Protein AF-A0A7S0A1Q9-F1 (afdb_monomer)

pLDDT: mean 70.27, std 21.11, range [24.44, 97.25]

Mean predicted aligned error: 15.27 Å

Organism: NCBI:txid73915

Solvent-accessible surface area (backbone atoms only — not comparable to full-atom values): 16210 Å² total; per-residue (Å²): 135,89,78,85,80,84,82,85,83,81,85,79,79,72,88,80,81,78,90,76,78,93,70,97,65,82,80,83,65,88,87,66,85,82,73,98,73,86,86,84,92,67,70,71,91,80,51,86,82,77,88,79,93,51,82,64,88,73,81,77,73,64,91,58,93,73,55,93,80,68,55,62,56,39,50,37,19,39,34,36,39,48,22,32,76,40,57,74,80,78,48,76,64,49,66,95,89,42,83,91,66,46,71,78,68,77,70,62,78,58,62,47,79,52,60,96,83,48,94,57,74,43,51,33,38,32,62,59,76,63,86,83,57,83,48,71,67,55,52,48,52,53,51,55,36,44,42,72,62,44,64,41,46,32,38,35,35,16,60,46,88,76,52,70,70,64,48,50,65,49,26,53,62,44,87,94,59,73,73,50,75,47,82,38,74,76,38,69,50,86,56,91,88,70,85,79,79,87,80,78,76,48,92,57,77,53,77,76,43,56,84,50,46,89,79,53,77,45,74,70,49,44,52,53,25,42,55,53,39,51,52,53,50,51,52,58,49,58,77,66,45,48,101,83,47,128

InterPro domains:
  IPR010795 Prenylcysteine lyase [PF07156] (31-235)
  IPR017046 Prenylcysteine oxidase 1 [PTHR15944] (32-239)

Sequence (246 aa):
YDASVCGEAMKGSGPSRPSCKAGGREAEGLLVENFHLVVVAHPLEHSVLRFEGCCGDTRERGQHEDNPHLLPFRQSVAHFVHGTLNLQCFFSDGTEDDPQQAAVPSFVPSRVWTTASAGCPFYAISLQFPVSTRTLEEARRVLASAERGVPQVYKILATRQLTEREIDVWFRRCSGSSVKVVDWYAYPQYSAPQSFQPFVLDKAGVFYVNAIEQVVSSMEMSLIGARNVVNLVTDWVGQRRGPRGF

Foldseek 3Di:
DDDDDDDDDDDDDDDPDDDDDDDDDDPPDPPDPDDPDDDDDDDPVPDPDDDPPFPDPPVPPPDPPPPVQQFQQQKKKKKKAWFAWPLCVPQPQPDPPDNPPRDSDLFDDQKDADDPPDPQQFGMKHFDDPPPPPDPVSVVVSRVCSSVRNTGIMITIGSDDDDPVSVVVTGDGDPPDDIDMDMDSQAGDDDPPHDQDDDDQGLRQDADQQSCSNPDRDPVSSVVSNVVVVVVNVVSLVVPQDPVGD

Structure (mmCIF, N/CA/C/O backbone):
data_AF-A0A7S0A1Q9-F1
#
_entry.id   AF-A0A7S0A1Q9-F1
#
loop_
_atom_site.group_PDB
_atom_site.id
_atom_site.type_symbol
_atom_site.label_atom_id
_atom_site.label_alt_id
_atom_site.label_comp_id
_atom_site.label_asym_id
_atom_site.label_entity_id
_atom_site.label_seq_id
_atom_site.pdbx_PDB_ins_code
_atom_site.Cartn_x
_atom_site.Cartn_y
_atom_site.Cartn_z
_atom_site.occupancy
_atom_site.B_iso_or_equiv
_atom_site.auth_seq_id
_atom_site.auth_comp_id
_atom_site.auth_asym_id
_atom_site.auth_atom_id
_atom_site.pdbx_PDB_model_num
ATOM 1 N N . TYR A 1 1 ? 12.937 20.165 8.897 1.00 28.58 1 TYR A N 1
ATOM 2 C CA . TYR A 1 1 ? 12.788 18.792 8.391 1.00 28.58 1 TYR A CA 1
ATOM 3 C C . TYR A 1 1 ? 11.836 18.841 7.217 1.00 28.58 1 TYR A C 1
ATOM 5 O O . TYR A 1 1 ? 10.638 19.002 7.417 1.00 28.58 1 TYR A O 1
ATOM 13 N N . ASP A 1 2 ? 12.409 18.853 6.015 1.00 24.44 2 ASP A N 1
ATOM 14 C CA . ASP A 1 2 ? 11.683 18.868 4.747 1.00 24.44 2 ASP A CA 1
ATOM 15 C C . ASP A 1 2 ? 10.930 17.550 4.567 1.00 24.44 2 ASP A C 1
ATOM 17 O O . ASP A 1 2 ? 11.532 16.478 4.596 1.00 24.44 2 ASP A O 1
ATOM 21 N N . ALA A 1 3 ? 9.612 17.631 4.401 1.00 26.12 3 ALA A N 1
ATOM 22 C CA . ALA A 1 3 ? 8.762 16.490 4.095 1.00 26.12 3 ALA A CA 1
ATOM 23 C C . ALA A 1 3 ? 8.179 16.689 2.694 1.00 26.12 3 ALA A C 1
ATOM 25 O O . ALA A 1 3 ? 7.150 17.339 2.517 1.00 26.12 3 ALA A O 1
ATOM 26 N N . SER A 1 4 ? 8.869 16.139 1.695 1.00 25.42 4 SER A N 1
ATOM 27 C CA . SER A 1 4 ? 8.306 15.905 0.366 1.00 25.42 4 SER A CA 1
ATOM 28 C C . SER A 1 4 ? 7.281 14.774 0.477 1.00 25.42 4 SER A C 1
ATOM 30 O O . SER A 1 4 ? 7.621 13.662 0.883 1.00 25.42 4 SER A O 1
ATOM 32 N N . VAL A 1 5 ? 6.014 15.064 0.183 1.00 29.36 5 VAL A N 1
ATOM 33 C CA . VAL A 1 5 ? 4.923 14.083 0.214 1.00 29.36 5 VAL A CA 1
ATOM 34 C C . VAL A 1 5 ? 4.677 13.597 -1.211 1.00 29.36 5 VAL A C 1
ATOM 36 O O . VAL A 1 5 ? 4.027 14.275 -2.003 1.00 29.36 5 VAL A O 1
ATOM 39 N N . CYS A 1 6 ? 5.191 12.409 -1.537 1.00 30.83 6 CYS A N 1
ATOM 40 C CA . CYS A 1 6 ? 4.774 11.667 -2.724 1.00 30.83 6 CYS A CA 1
ATOM 41 C C . CYS A 1 6 ? 3.400 11.039 -2.464 1.00 30.83 6 CYS A C 1
ATOM 43 O O . CYS A 1 6 ? 3.254 10.151 -1.624 1.00 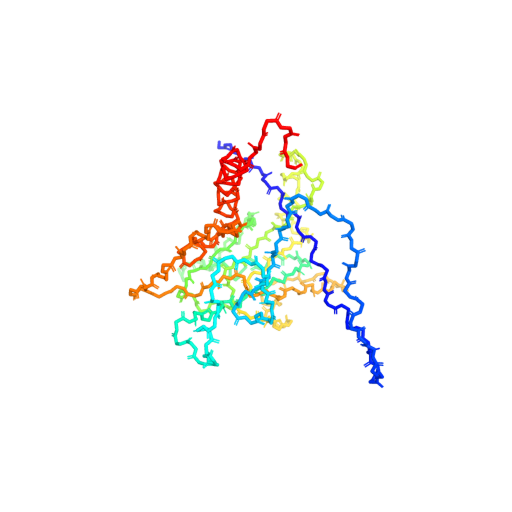30.83 6 CYS A O 1
ATOM 45 N N . GLY A 1 7 ? 2.385 11.511 -3.186 1.00 28.06 7 GLY A N 1
ATOM 46 C CA . GLY A 1 7 ? 1.103 10.828 -3.295 1.00 28.06 7 GLY A CA 1
ATOM 47 C C . GLY A 1 7 ? 1.211 9.692 -4.307 1.00 28.06 7 GLY A C 1
ATOM 48 O O . GLY A 1 7 ? 1.383 9.944 -5.496 1.00 28.06 7 GLY A O 1
ATOM 49 N N . GLU A 1 8 ? 1.080 8.450 -3.853 1.00 33.25 8 GLU A N 1
ATOM 50 C CA . GLU A 1 8 ? 0.883 7.302 -4.735 1.00 33.25 8 GLU A CA 1
ATOM 51 C C . GLU A 1 8 ? -0.600 6.939 -4.780 1.00 33.25 8 GLU A C 1
ATOM 53 O O . GLU A 1 8 ? -1.202 6.527 -3.788 1.00 33.25 8 GLU A O 1
ATOM 58 N N . ALA A 1 9 ? -1.190 7.083 -5.964 1.00 27.09 9 ALA A N 1
ATOM 59 C CA . ALA A 1 9 ? -2.485 6.522 -6.300 1.00 27.09 9 ALA A CA 1
ATOM 60 C C . ALA A 1 9 ? -2.287 5.506 -7.430 1.00 27.09 9 ALA A C 1
ATOM 62 O O . ALA A 1 9 ? -2.104 5.888 -8.582 1.00 27.09 9 ALA A O 1
ATOM 63 N N . MET A 1 10 ? -2.377 4.213 -7.116 1.00 30.50 10 MET A N 1
ATOM 64 C CA . MET A 1 10 ? -2.695 3.191 -8.113 1.00 30.50 10 MET A CA 1
ATOM 65 C C . MET A 1 10 ? -4.109 2.679 -7.862 1.00 30.50 10 MET A C 1
ATOM 67 O O . MET A 1 10 ? -4.441 2.118 -6.817 1.00 30.50 10 MET A O 1
ATOM 71 N N . LYS A 1 11 ? -4.971 2.935 -8.841 1.00 29.78 11 LYS A N 1
ATOM 72 C CA . LYS A 1 11 ? -6.364 2.506 -8.878 1.00 29.78 11 LYS A CA 1
ATOM 73 C C . LYS A 1 11 ? -6.378 1.016 -9.230 1.00 29.78 11 LYS A C 1
ATOM 75 O O . LYS A 1 11 ? -6.294 0.661 -10.397 1.00 29.78 11 LYS A O 1
ATOM 80 N N . GLY A 1 12 ? -6.456 0.148 -8.223 1.00 31.41 12 GLY A N 1
ATOM 81 C CA . GLY A 1 12 ? -6.668 -1.284 -8.432 1.00 31.41 12 GLY A CA 1
ATOM 82 C C . GLY A 1 12 ? -8.088 -1.539 -8.934 1.00 31.41 12 GLY A C 1
ATOM 83 O O . GLY A 1 12 ? -9.050 -1.403 -8.177 1.00 31.41 12 GLY A O 1
ATOM 84 N N . SER A 1 13 ? -8.238 -1.875 -10.211 1.00 33.59 13 SER A N 1
ATOM 85 C CA . SER A 1 13 ? -9.448 -2.506 -10.734 1.00 33.59 13 SER A CA 1
ATOM 86 C C . SER A 1 13 ? -9.485 -3.950 -10.233 1.00 33.59 13 SER A C 1
ATOM 88 O O . SER A 1 13 ? -8.658 -4.764 -10.634 1.00 33.59 13 SER A O 1
ATOM 90 N N . GLY A 1 14 ? -10.414 -4.253 -9.322 1.00 30.19 14 GLY A N 1
ATOM 91 C CA . GLY A 1 14 ? -10.680 -5.627 -8.892 1.00 30.19 14 GLY A CA 1
ATOM 92 C C . GLY A 1 14 ? -11.190 -6.494 -10.054 1.00 30.19 14 GLY A C 1
ATOM 93 O O . GLY A 1 14 ? -11.680 -5.956 -11.051 1.00 30.19 14 GLY A O 1
ATOM 94 N N . PRO A 1 15 ? -11.098 -7.829 -9.950 1.00 35.72 15 PRO A N 1
ATOM 95 C CA . PRO A 1 15 ? -11.497 -8.713 -11.031 1.00 35.72 15 PRO A CA 1
ATOM 96 C C . PRO A 1 15 ? -13.027 -8.774 -11.114 1.00 35.72 15 PRO A C 1
ATOM 98 O O . PRO A 1 15 ? -13.686 -9.459 -10.334 1.00 35.72 15 PRO A O 1
ATOM 101 N N . SER A 1 16 ? -13.618 -8.086 -12.088 1.00 31.83 16 SER A N 1
ATOM 102 C CA . SER A 1 16 ? -14.960 -8.427 -12.559 1.00 31.83 16 SER A CA 1
ATOM 103 C C . SER A 1 16 ? -14.861 -9.737 -13.341 1.00 31.83 16 SER A C 1
ATOM 105 O O . SER A 1 16 ? -14.349 -9.745 -14.458 1.00 31.83 16 SER A O 1
ATOM 107 N N . ARG A 1 17 ? -15.316 -10.849 -12.753 1.00 28.56 17 ARG A N 1
ATOM 108 C CA . ARG A 1 17 ? -15.475 -12.135 -13.453 1.00 28.56 17 ARG A CA 1
ATOM 109 C C . ARG A 1 17 ? -16.489 -11.981 -14.598 1.00 28.56 17 ARG A C 1
ATOM 111 O O . ARG A 1 17 ? -17.662 -11.754 -14.298 1.00 28.56 17 ARG A O 1
ATOM 118 N N . PRO A 1 18 ? -16.119 -12.177 -15.875 1.00 31.50 18 PRO A N 1
ATOM 119 C CA . PRO A 1 18 ? -17.099 -12.426 -16.917 1.00 31.50 18 PRO A CA 1
ATOM 120 C C . PRO A 1 18 ? -17.491 -13.907 -16.861 1.00 31.50 18 PRO A C 1
ATOM 122 O O . PRO A 1 18 ? -16.644 -14.799 -16.879 1.00 31.50 18 PRO A O 1
ATOM 125 N N . SER A 1 19 ? -18.791 -14.180 -16.772 1.00 30.31 19 SER A N 1
ATOM 126 C CA . SER A 1 19 ? -19.335 -15.515 -17.017 1.00 30.31 19 SER A CA 1
ATOM 127 C C . SER A 1 19 ? -19.278 -15.782 -18.522 1.00 30.31 19 SER A C 1
ATOM 129 O O . SER A 1 19 ? -20.074 -15.222 -19.271 1.00 30.31 19 SER A O 1
ATOM 131 N N . CYS A 1 20 ? -18.341 -16.617 -18.974 1.00 29.20 20 CYS A N 1
ATOM 132 C CA . CYS A 1 20 ? -18.323 -17.108 -20.351 1.00 29.20 20 CYS A CA 1
ATOM 133 C C . CYS A 1 20 ? -18.778 -18.567 -20.379 1.00 29.20 20 CYS A C 1
ATOM 135 O O . CYS A 1 20 ? -18.124 -19.460 -19.842 1.00 29.20 20 CYS A O 1
ATOM 137 N N . LYS A 1 21 ? -19.939 -18.789 -21.002 1.00 28.58 21 LYS A N 1
ATOM 138 C CA . LYS A 1 21 ? -20.434 -20.113 -21.377 1.00 28.58 21 LYS A CA 1
ATOM 139 C C . LYS A 1 21 ? -19.504 -20.724 -22.427 1.00 28.58 21 LYS A C 1
ATOM 141 O O . LYS A 1 21 ? -19.051 -20.029 -23.332 1.00 28.58 21 LYS A O 1
ATOM 146 N N . ALA A 1 22 ? -19.265 -22.026 -22.301 1.00 37.03 22 ALA A N 1
ATOM 147 C CA . ALA A 1 22 ? -18.497 -22.818 -23.248 1.00 37.03 22 ALA A CA 1
ATOM 148 C C . ALA A 1 22 ? -19.148 -22.789 -24.642 1.00 37.03 22 ALA A C 1
ATOM 150 O O . ALA A 1 22 ? -20.270 -23.254 -24.829 1.00 37.03 22 ALA A O 1
ATOM 151 N N . GLY A 1 23 ? -18.422 -22.240 -25.609 1.00 28.59 23 GLY A N 1
ATOM 152 C CA . GLY A 1 23 ? -18.728 -22.285 -27.031 1.00 28.59 23 GLY A CA 1
ATOM 153 C C . GLY A 1 23 ? -17.450 -21.939 -27.780 1.00 28.59 23 GLY A C 1
ATOM 154 O O . GLY A 1 23 ? -16.913 -20.852 -27.587 1.00 28.59 23 GLY A O 1
ATOM 155 N N . GLY A 1 24 ? -16.922 -22.891 -28.552 1.00 36.19 24 GLY A N 1
ATOM 156 C CA . GLY A 1 24 ? -15.648 -22.754 -29.252 1.00 36.19 24 GLY A CA 1
ATOM 157 C C . GLY A 1 24 ? -15.627 -21.523 -30.154 1.00 36.19 24 GLY A C 1
ATOM 158 O O . GLY A 1 24 ? -16.360 -21.454 -31.137 1.00 36.19 24 GLY A O 1
ATOM 159 N N . ARG A 1 25 ? -14.777 -20.561 -29.805 1.00 33.56 25 ARG A N 1
ATOM 160 C CA . ARG A 1 25 ? -14.302 -19.483 -30.669 1.00 33.56 25 ARG A CA 1
ATOM 161 C C . ARG A 1 25 ? -12.837 -19.265 -30.329 1.00 33.56 25 ARG A C 1
ATOM 163 O O . ARG A 1 25 ? -12.494 -19.191 -29.149 1.00 33.56 25 ARG A O 1
ATOM 170 N N . GLU A 1 26 ? -12.000 -19.231 -31.362 1.00 39.66 26 GLU A N 1
ATOM 171 C CA . GLU A 1 26 ? -10.627 -18.739 -31.276 1.00 39.66 26 GLU A CA 1
ATOM 172 C C . GLU A 1 26 ? -10.622 -17.451 -30.456 1.00 39.66 26 GLU A C 1
ATOM 174 O O . GLU A 1 26 ? -11.492 -16.594 -30.631 1.00 39.66 26 GLU A O 1
ATOM 179 N N . ALA A 1 27 ? -9.695 -17.359 -29.504 1.00 38.69 27 ALA A N 1
ATOM 180 C CA . ALA A 1 27 ? -9.537 -16.161 -28.707 1.00 38.69 27 ALA A CA 1
ATOM 181 C C . ALA A 1 27 ? -9.255 -15.005 -29.671 1.00 38.69 27 ALA A C 1
ATOM 183 O O . ALA A 1 27 ? -8.181 -14.955 -30.270 1.00 38.69 27 ALA A O 1
ATOM 184 N N . GLU A 1 28 ? -10.223 -14.101 -29.834 1.00 41.47 28 GLU A N 1
ATOM 185 C CA . GLU A 1 28 ? -9.993 -12.794 -30.436 1.00 41.47 28 GLU A CA 1
ATOM 186 C C . GLU A 1 28 ? -8.997 -12.069 -29.531 1.00 41.47 28 GLU A C 1
ATOM 188 O O . GLU A 1 28 ? -9.351 -11.393 -28.563 1.00 41.47 28 GLU A O 1
ATOM 193 N N . GLY A 1 29 ? -7.713 -12.304 -29.799 1.00 46.00 29 GLY A N 1
ATOM 194 C CA . GLY A 1 29 ? -6.635 -11.499 -29.270 1.00 46.00 29 GLY A CA 1
ATOM 195 C C . GLY A 1 29 ? -6.882 -10.048 -29.658 1.00 46.00 29 GLY A C 1
ATOM 196 O O . GLY A 1 29 ? -7.476 -9.757 -30.697 1.00 46.00 29 GLY A O 1
ATOM 197 N N . LEU A 1 30 ? -6.432 -9.132 -28.806 1.00 41.97 30 LEU A N 1
ATOM 198 C CA . LEU A 1 30 ? -6.425 -7.706 -29.099 1.00 41.97 30 LEU A CA 1
ATOM 199 C C . LEU A 1 30 ? -5.620 -7.482 -30.399 1.00 41.97 30 LEU A C 1
ATOM 201 O O . LEU A 1 30 ? -4.393 -7.417 -30.368 1.00 41.97 30 LEU A O 1
ATOM 205 N N . LEU A 1 31 ? -6.293 -7.396 -31.549 1.00 48.97 31 LEU A N 1
ATOM 206 C CA . LEU A 1 31 ? -5.697 -6.921 -32.797 1.00 48.97 31 LEU A CA 1
ATOM 207 C C . LEU A 1 31 ? -5.542 -5.411 -32.661 1.00 48.97 31 LEU A C 1
ATOM 209 O O . LEU A 1 31 ? -6.421 -4.641 -33.039 1.00 48.97 31 LEU A O 1
ATOM 213 N N . VAL A 1 32 ? -4.444 -4.995 -32.037 1.00 56.53 32 VAL A N 1
ATOM 214 C CA . VAL A 1 32 ? -4.070 -3.587 -31.955 1.00 56.53 32 VAL A CA 1
ATOM 215 C C . VAL A 1 32 ? -2.876 -3.357 -32.864 1.00 56.53 32 VAL A C 1
ATOM 217 O O . VAL A 1 32 ? -1.865 -4.054 -32.779 1.00 56.53 32 VAL A O 1
ATOM 220 N N . GLU A 1 33 ? -3.052 -2.405 -33.774 1.00 56.66 33 GLU A N 1
ATOM 221 C CA . GLU A 1 33 ? -2.091 -2.016 -34.797 1.00 56.66 33 GLU A CA 1
ATOM 222 C C . GLU A 1 33 ? -0.739 -1.647 -34.166 1.00 56.66 33 GLU A C 1
ATOM 224 O O . GLU A 1 33 ? -0.659 -0.766 -33.315 1.00 56.66 33 GLU A O 1
ATOM 229 N N . ASN A 1 34 ? 0.302 -2.372 -34.587 1.00 62.09 34 ASN A N 1
ATOM 230 C CA . ASN A 1 34 ? 1.740 -2.119 -34.453 1.00 62.09 34 ASN A CA 1
ATOM 231 C C . ASN A 1 34 ? 2.198 -1.199 -33.302 1.00 62.09 34 ASN A C 1
ATOM 233 O O . ASN A 1 34 ? 2.147 0.028 -33.390 1.00 62.09 34 ASN A O 1
ATOM 237 N N . PHE A 1 35 ? 2.809 -1.793 -32.275 1.00 66.75 35 PHE A N 1
ATOM 238 C CA . PHE A 1 35 ? 3.528 -1.058 -31.233 1.00 66.75 35 PHE A CA 1
ATOM 239 C C . PHE A 1 35 ? 5.039 -1.056 -31.482 1.00 66.75 35 PHE A C 1
ATOM 241 O O . PHE A 1 35 ? 5.621 -2.078 -31.833 1.00 66.75 35 PHE A O 1
ATOM 248 N N . HIS A 1 36 ? 5.693 0.074 -31.203 1.00 68.31 36 HIS A N 1
ATOM 249 C CA . HIS A 1 36 ? 7.160 0.162 -31.169 1.00 68.31 36 HIS A CA 1
ATOM 250 C C . HIS A 1 36 ? 7.760 -0.455 -29.891 1.00 68.31 36 HIS A C 1
ATOM 252 O O . HIS A 1 36 ? 8.919 -0.860 -29.886 1.00 68.31 36 HIS A O 1
ATOM 258 N N . LEU A 1 37 ? 6.983 -0.497 -28.802 1.00 71.94 37 LEU A N 1
ATOM 259 C CA . LEU A 1 37 ? 7.360 -1.073 -27.511 1.00 71.94 37 LEU A CA 1
ATOM 260 C C . LEU A 1 37 ? 6.108 -1.622 -26.820 1.00 71.94 37 LEU A C 1
ATOM 262 O O . LEU A 1 37 ? 5.098 -0.925 -26.733 1.00 71.94 37 LEU A O 1
ATOM 266 N N . VAL A 1 38 ? 6.198 -2.839 -26.284 1.00 74.69 38 VAL A N 1
ATOM 267 C CA . VAL A 1 38 ? 5.156 -3.451 -25.450 1.00 74.69 38 VAL A CA 1
ATOM 268 C C . VAL A 1 38 ? 5.730 -3.679 -24.056 1.00 74.69 38 VAL A C 1
ATOM 270 O O . VAL A 1 38 ? 6.775 -4.307 -23.909 1.00 74.69 38 VAL A O 1
ATOM 273 N N . VAL A 1 39 ? 5.047 -3.169 -23.030 1.00 75.62 39 VAL A N 1
ATOM 274 C CA . VAL A 1 39 ? 5.405 -3.403 -21.625 1.00 75.62 39 VAL A CA 1
ATOM 275 C C . VAL A 1 39 ? 4.401 -4.378 -21.031 1.00 75.62 39 VAL A C 1
ATOM 277 O O . VAL A 1 39 ? 3.203 -4.104 -21.007 1.00 75.62 39 VAL A O 1
ATOM 280 N N . VAL A 1 40 ? 4.894 -5.513 -20.541 1.00 73.00 40 VAL A N 1
ATOM 281 C CA . VAL A 1 40 ? 4.071 -6.553 -19.919 1.00 73.00 40 VAL A CA 1
ATOM 282 C C . VAL A 1 40 ? 4.343 -6.566 -18.420 1.00 73.00 40 VAL A C 1
ATOM 284 O O . VAL A 1 40 ? 5.448 -6.883 -17.990 1.00 73.00 40 VAL A O 1
ATOM 287 N N . ALA A 1 41 ? 3.325 -6.240 -17.625 1.00 71.25 41 ALA A N 1
ATOM 288 C CA . ALA A 1 41 ? 3.348 -6.387 -16.173 1.00 71.25 41 ALA A CA 1
ATOM 289 C C . ALA A 1 41 ? 2.485 -7.596 -15.792 1.00 71.25 41 ALA A C 1
ATOM 291 O O . ALA A 1 41 ? 1.265 -7.490 -15.680 1.00 71.25 41 ALA A O 1
ATOM 292 N N . HIS A 1 42 ? 3.116 -8.761 -15.652 1.00 63.47 42 HIS A N 1
ATOM 293 C CA . HIS A 1 42 ? 2.436 -10.002 -15.288 1.00 63.47 42 HIS A CA 1
ATOM 294 C C . HIS A 1 42 ? 3.300 -10.791 -14.300 1.00 63.47 42 HIS A C 1
ATOM 296 O O . HIS A 1 42 ? 4.506 -10.894 -14.530 1.00 63.47 42 HIS A O 1
ATOM 302 N N . PRO A 1 43 ? 2.725 -11.392 -13.242 1.00 55.69 43 PRO A N 1
ATOM 303 C CA . PRO A 1 43 ? 3.464 -12.311 -12.381 1.00 55.69 43 PRO A CA 1
ATOM 304 C C . PRO A 1 43 ? 3.953 -13.497 -13.221 1.00 55.69 43 PRO A C 1
ATOM 306 O O . PRO A 1 43 ? 3.156 -14.330 -13.653 1.00 55.69 43 PRO A O 1
ATOM 309 N N . LEU A 1 44 ? 5.252 -13.540 -13.526 1.00 56.09 44 LEU A N 1
ATOM 310 C CA . LEU A 1 44 ? 5.837 -14.535 -14.436 1.00 56.09 44 LEU A CA 1
ATOM 311 C C . LEU A 1 44 ? 5.812 -15.954 -13.853 1.00 56.09 44 LEU A C 1
ATOM 313 O O . LEU A 1 44 ? 5.856 -16.926 -14.602 1.00 56.09 44 LEU A O 1
ATOM 317 N N . GLU A 1 45 ? 5.708 -16.068 -12.532 1.00 52.25 45 GLU A N 1
ATOM 318 C CA . GLU A 1 45 ? 5.751 -17.329 -11.785 1.00 52.25 45 GLU A CA 1
ATOM 319 C C . GLU A 1 45 ? 4.502 -18.200 -11.986 1.00 52.25 45 GLU A C 1
ATOM 321 O O . GLU A 1 45 ? 4.582 -19.421 -11.904 1.00 52.25 45 GLU A O 1
ATOM 326 N N . HIS A 1 46 ? 3.369 -17.586 -12.339 1.00 51.25 46 HIS A N 1
ATOM 327 C CA . HIS A 1 46 ? 2.105 -18.274 -12.640 1.00 51.25 46 HIS A CA 1
ATOM 328 C C . HIS A 1 46 ? 1.572 -17.915 -14.033 1.00 51.25 46 HIS A C 1
ATOM 330 O O . HIS A 1 46 ? 0.373 -17.990 -14.303 1.00 51.25 46 HIS A O 1
ATOM 336 N N . SER A 1 47 ? 2.459 -17.455 -14.914 1.00 56.38 47 SER A N 1
ATOM 337 C CA . SER A 1 47 ? 2.080 -16.963 -16.231 1.00 56.38 47 SER A CA 1
ATOM 338 C C . SER A 1 47 ? 2.016 -18.078 -17.265 1.00 56.38 47 SER A C 1
ATOM 340 O O . SER A 1 47 ? 2.945 -18.870 -17.401 1.00 56.38 47 SER A O 1
ATOM 342 N N . VAL A 1 48 ? 0.950 -18.071 -18.063 1.00 59.28 48 VAL A N 1
ATOM 343 C CA . VAL A 1 48 ? 0.852 -18.845 -19.312 1.00 59.28 48 VAL A CA 1
ATOM 344 C C . VAL A 1 48 ? 1.336 -18.047 -20.530 1.00 59.28 48 VAL A C 1
ATOM 346 O O . VAL A 1 48 ? 1.189 -18.506 -21.662 1.00 59.28 48 VAL A O 1
ATOM 349 N N . LEU A 1 49 ? 1.897 -16.847 -20.326 1.00 64.38 49 LEU A N 1
ATOM 350 C CA . LEU A 1 49 ? 2.407 -16.016 -21.415 1.00 64.38 49 LEU A CA 1
ATOM 351 C C . LEU A 1 49 ? 3.616 -16.683 -22.076 1.00 64.38 49 LEU A C 1
ATOM 353 O O . LEU A 1 49 ? 4.597 -17.029 -21.416 1.00 64.38 49 LEU A O 1
ATOM 357 N N . ARG A 1 50 ? 3.550 -16.818 -23.401 1.00 62.19 50 ARG A N 1
ATOM 358 C CA . ARG A 1 50 ? 4.653 -17.270 -24.250 1.00 62.19 50 ARG A CA 1
ATOM 359 C C . ARG A 1 50 ? 5.020 -16.153 -25.216 1.00 62.19 50 ARG A C 1
ATOM 361 O O . ARG A 1 50 ? 4.137 -15.538 -25.807 1.00 62.19 50 ARG A O 1
ATOM 368 N N . PHE A 1 51 ? 6.317 -15.905 -25.359 1.00 66.81 51 PHE A N 1
ATOM 369 C CA . PHE A 1 51 ? 6.859 -14.999 -26.366 1.00 66.81 51 PHE A CA 1
ATOM 370 C C . PHE A 1 51 ? 7.381 -15.851 -27.525 1.00 66.81 51 PHE A C 1
ATOM 372 O O . PHE A 1 51 ? 8.270 -16.679 -27.329 1.00 66.81 51 PHE A O 1
ATOM 379 N N . GLU A 1 52 ? 6.803 -15.683 -28.711 1.00 63.44 52 GLU A N 1
ATOM 380 C CA . GLU A 1 52 ? 7.223 -16.364 -29.940 1.00 63.44 52 GLU A CA 1
ATOM 381 C C . GLU A 1 52 ? 7.971 -15.381 -30.853 1.00 63.44 52 GLU A C 1
ATOM 383 O O . GLU A 1 52 ? 7.737 -14.175 -30.802 1.00 63.44 52 GLU A O 1
ATOM 388 N N . GLY A 1 53 ? 8.892 -15.882 -31.683 1.00 58.47 53 GLY A N 1
ATOM 389 C CA . GLY A 1 53 ? 9.639 -15.051 -32.640 1.00 58.47 53 GLY A CA 1
ATOM 390 C C . GLY A 1 53 ? 10.860 -14.309 -32.076 1.00 58.47 53 GLY A C 1
ATOM 391 O O . GLY A 1 53 ? 11.539 -13.610 -32.825 1.00 58.47 53 GLY A O 1
ATOM 392 N N . CYS A 1 54 ? 11.191 -14.482 -30.794 1.00 56.34 54 CYS A N 1
ATOM 393 C CA . CYS A 1 54 ? 12.467 -14.041 -30.224 1.00 56.34 54 CYS A CA 1
ATOM 394 C C . CYS A 1 54 ? 13.574 -15.069 -30.540 1.00 56.34 54 CYS A C 1
ATOM 396 O O . CYS A 1 54 ? 13.341 -16.276 -30.472 1.00 56.34 54 CYS A O 1
ATOM 398 N N . CYS A 1 55 ? 14.784 -14.615 -30.890 1.00 44.75 55 CYS A N 1
ATOM 399 C CA . CYS A 1 55 ? 15.924 -15.496 -31.171 1.00 44.75 55 CYS A CA 1
ATOM 400 C C . CYS A 1 55 ? 16.423 -16.191 -29.895 1.00 44.75 55 CYS A C 1
ATOM 402 O O . CYS A 1 55 ? 17.311 -15.693 -29.208 1.00 44.75 55 CYS A O 1
ATOM 404 N N . GLY A 1 56 ? 15.880 -17.371 -29.622 1.00 47.62 56 GLY A N 1
ATOM 405 C CA . GLY A 1 56 ? 16.345 -18.298 -28.601 1.00 47.62 56 GLY A CA 1
ATOM 406 C C . GLY A 1 56 ? 15.341 -19.432 -28.476 1.00 47.62 56 GLY A C 1
ATOM 407 O O . GLY A 1 56 ? 14.162 -19.182 -28.245 1.00 47.62 56 GLY A O 1
ATOM 408 N N . ASP A 1 57 ? 15.792 -20.669 -28.667 1.00 39.47 57 ASP A N 1
ATOM 409 C CA . ASP A 1 57 ? 14.972 -21.861 -28.465 1.00 39.47 57 ASP A CA 1
ATOM 410 C C . ASP A 1 57 ? 14.549 -21.893 -26.983 1.00 39.47 57 ASP A C 1
ATOM 412 O O . ASP A 1 57 ? 15.299 -22.311 -26.106 1.00 39.47 57 ASP A O 1
ATOM 416 N N . THR A 1 58 ? 13.348 -21.410 -26.658 1.00 45.59 58 THR A N 1
ATOM 417 C CA . THR A 1 58 ? 12.772 -21.456 -25.298 1.00 45.59 58 THR A CA 1
ATOM 418 C C . THR A 1 58 ? 12.270 -22.859 -24.932 1.00 45.59 58 THR A C 1
ATOM 420 O O . THR A 1 58 ? 11.498 -23.037 -23.988 1.00 45.59 58 THR A O 1
ATOM 423 N N . ARG A 1 59 ? 12.724 -23.884 -25.665 1.00 38.41 59 ARG A N 1
ATOM 424 C CA . ARG A 1 59 ? 12.273 -25.275 -25.564 1.00 38.41 59 ARG A CA 1
ATOM 425 C C . ARG A 1 59 ? 12.698 -26.018 -24.299 1.00 38.41 59 ARG A C 1
ATOM 427 O O . ARG A 1 59 ? 12.242 -27.137 -24.105 1.00 38.41 59 ARG A O 1
ATOM 434 N N . GLU A 1 60 ? 13.457 -25.403 -23.397 1.00 41.75 60 GLU A N 1
ATOM 435 C CA . GLU A 1 60 ? 13.855 -26.043 -22.134 1.00 41.75 60 GLU A CA 1
ATOM 436 C C . GLU A 1 60 ? 13.180 -25.476 -20.877 1.00 41.75 60 GLU A C 1
ATOM 438 O O . GLU A 1 60 ? 13.662 -25.692 -19.769 1.00 41.75 60 GLU A O 1
ATOM 443 N N . ARG A 1 61 ? 12.012 -24.825 -20.979 1.00 44.81 61 ARG A N 1
ATOM 444 C CA . ARG A 1 61 ? 11.139 -24.683 -19.796 1.00 44.81 61 ARG A CA 1
ATOM 445 C C . ARG A 1 61 ? 10.216 -25.891 -19.682 1.00 44.81 61 ARG A C 1
ATOM 447 O O . ARG A 1 61 ? 9.002 -25.807 -19.852 1.00 44.81 61 ARG A O 1
ATOM 454 N N . GLY A 1 62 ? 10.848 -27.039 -19.441 1.00 37.28 62 GLY A N 1
ATOM 455 C CA . GLY A 1 62 ? 10.169 -28.225 -18.953 1.00 37.28 62 GLY A CA 1
ATOM 456 C C . GLY A 1 62 ? 9.376 -27.886 -17.693 1.00 37.28 62 GLY A C 1
ATOM 457 O O . GLY A 1 62 ? 9.776 -27.040 -16.894 1.00 37.28 62 GLY A O 1
ATOM 458 N N . GLN A 1 63 ? 8.223 -28.531 -17.587 1.00 37.50 63 GLN A N 1
ATOM 459 C CA . GLN A 1 63 ? 7.331 -28.605 -16.437 1.00 37.50 63 GLN A CA 1
ATOM 460 C C . GLN A 1 63 ? 8.105 -28.592 -15.105 1.00 37.50 63 GLN A C 1
ATOM 462 O O . GLN A 1 63 ? 8.548 -29.627 -14.623 1.00 37.50 63 GLN A O 1
ATOM 467 N N . HIS A 1 64 ? 8.262 -27.418 -14.503 1.00 40.69 64 HIS A N 1
ATOM 468 C CA . HIS A 1 64 ? 8.613 -27.281 -13.095 1.00 40.69 64 HIS A CA 1
ATOM 469 C C . HIS A 1 64 ? 7.361 -26.741 -12.408 1.00 40.69 64 HIS A C 1
ATOM 471 O O . HIS A 1 64 ? 7.253 -25.550 -12.130 1.00 40.69 64 HIS A O 1
ATOM 477 N N . GLU A 1 65 ? 6.376 -27.623 -12.207 1.00 43.00 65 GLU A N 1
ATOM 478 C CA . GLU A 1 65 ? 5.256 -27.340 -11.297 1.00 43.00 65 GLU A CA 1
ATOM 479 C C . GLU A 1 65 ? 5.743 -27.195 -9.843 1.00 43.00 65 GLU A C 1
ATOM 481 O O . GLU A 1 65 ? 5.084 -26.538 -9.050 1.00 43.00 65 GLU A O 1
ATOM 486 N N . ASP A 1 66 ? 6.961 -27.654 -9.541 1.00 44.47 66 ASP A N 1
ATOM 487 C CA . ASP A 1 66 ? 7.655 -27.427 -8.277 1.00 44.47 66 ASP A CA 1
ATOM 488 C C . ASP A 1 66 ? 9.029 -26.804 -8.547 1.00 44.47 66 ASP A C 1
ATOM 490 O O . ASP A 1 66 ? 10.030 -27.509 -8.688 1.00 44.47 66 ASP A O 1
ATOM 494 N N . ASN A 1 67 ? 9.116 -25.479 -8.682 1.00 45.97 67 ASN A N 1
ATOM 495 C CA . ASN A 1 67 ? 10.408 -24.796 -8.614 1.00 45.97 67 ASN A CA 1
ATOM 496 C C . ASN A 1 67 ? 10.676 -24.409 -7.144 1.00 45.97 67 ASN A C 1
ATOM 498 O O . ASN A 1 67 ? 10.105 -23.424 -6.673 1.00 45.97 67 ASN A O 1
ATOM 502 N N . PRO A 1 68 ? 11.536 -25.142 -6.405 1.00 47.41 68 PRO A N 1
ATOM 503 C CA . PRO A 1 68 ? 11.779 -24.933 -4.970 1.00 47.41 68 PRO A CA 1
ATOM 504 C C . PRO A 1 68 ? 12.443 -23.583 -4.639 1.00 47.41 68 PRO A C 1
ATOM 506 O O . PRO A 1 68 ? 12.686 -23.281 -3.473 1.00 47.41 68 PRO A O 1
ATOM 509 N N . HIS A 1 69 ? 12.752 -22.774 -5.656 1.00 48.84 69 HIS A N 1
ATOM 510 C CA . HIS A 1 69 ? 13.350 -21.448 -5.527 1.00 48.84 69 HIS A CA 1
ATOM 511 C C . HIS A 1 69 ? 12.346 -20.290 -5.628 1.00 48.84 69 HIS A C 1
ATOM 513 O O . HIS A 1 69 ? 12.759 -19.137 -5.500 1.00 48.84 69 HIS A O 1
ATOM 519 N N . LEU A 1 70 ? 11.055 -20.559 -5.861 1.00 54.06 70 LEU A N 1
ATOM 520 C CA . LEU A 1 70 ? 10.028 -19.517 -5.825 1.00 54.06 70 LEU A CA 1
ATOM 521 C C . LEU A 1 70 ? 9.697 -19.203 -4.369 1.00 54.06 70 LEU A C 1
ATOM 523 O O . LEU A 1 70 ? 9.135 -20.023 -3.640 1.00 54.06 70 LEU A O 1
ATOM 527 N N . LEU A 1 71 ? 10.115 -18.022 -3.923 1.00 54.84 71 LEU A N 1
ATOM 528 C CA . LEU A 1 71 ? 9.842 -17.577 -2.566 1.00 54.84 71 LEU A CA 1
ATOM 529 C C . LEU A 1 71 ? 8.346 -17.285 -2.444 1.00 54.84 71 LEU A C 1
ATOM 531 O O . LEU A 1 71 ? 7.802 -16.579 -3.294 1.00 54.84 71 LEU A O 1
ATOM 535 N N . PRO A 1 72 ? 7.669 -17.772 -1.390 1.00 65.50 72 PRO A N 1
ATOM 536 C CA . PRO A 1 72 ? 6.275 -17.428 -1.182 1.00 65.50 72 PRO A CA 1
ATOM 537 C C . PRO A 1 72 ? 6.147 -15.905 -1.096 1.00 65.50 72 PRO A C 1
ATOM 539 O O . PRO A 1 72 ? 6.891 -15.234 -0.373 1.00 65.50 72 PRO A O 1
ATOM 542 N N . PHE A 1 73 ? 5.207 -15.340 -1.850 1.00 68.94 73 PHE A N 1
ATOM 543 C CA . PHE A 1 73 ? 4.870 -13.936 -1.681 1.00 68.94 73 PHE A CA 1
ATOM 544 C C . PHE A 1 73 ? 4.237 -13.750 -0.309 1.00 68.94 73 PHE A C 1
ATOM 546 O O . PHE A 1 73 ? 3.294 -14.442 0.080 1.00 68.94 73 PHE A O 1
ATOM 553 N N . ARG A 1 74 ? 4.741 -12.767 0.426 1.00 72.88 74 ARG A N 1
ATOM 554 C CA . ARG A 1 74 ? 4.139 -12.305 1.662 1.00 72.88 74 ARG A CA 1
ATOM 555 C C . ARG A 1 74 ? 2.796 -11.660 1.333 1.00 72.88 74 ARG A C 1
ATOM 557 O O . ARG A 1 74 ? 2.736 -10.617 0.674 1.00 72.88 74 ARG A O 1
ATOM 564 N N . GLN A 1 75 ? 1.730 -12.271 1.843 1.00 76.94 75 GLN A N 1
ATOM 565 C CA . GLN A 1 75 ? 0.406 -11.665 1.843 1.00 76.94 75 GLN A CA 1
ATOM 566 C C . GLN A 1 75 ? 0.437 -10.369 2.660 1.00 76.94 75 GLN A C 1
ATOM 568 O O . GLN A 1 75 ? 1.023 -10.296 3.743 1.00 76.94 75 GLN A O 1
ATOM 573 N N . SER A 1 76 ? -0.174 -9.326 2.112 1.00 85.06 76 SER A N 1
ATOM 574 C CA . SER A 1 76 ? -0.239 -8.006 2.719 1.00 85.06 76 SER A CA 1
ATOM 575 C C . SER A 1 76 ? -1.627 -7.424 2.496 1.00 85.06 76 SER A C 1
ATOM 577 O O . SER A 1 76 ? -1.998 -7.062 1.379 1.00 85.06 76 SER A O 1
ATOM 579 N N . VAL A 1 77 ? -2.418 -7.348 3.566 1.00 91.81 77 VAL A N 1
ATOM 580 C CA . VAL A 1 77 ? -3.838 -6.981 3.473 1.00 91.81 77 VAL A CA 1
ATOM 581 C C . VAL A 1 77 ? -4.060 -5.571 4.000 1.00 91.81 77 VAL A C 1
ATOM 583 O O . VAL A 1 77 ? -3.994 -5.312 5.200 1.00 91.81 77 VAL A O 1
ATOM 586 N N . ALA A 1 78 ? -4.352 -4.631 3.110 1.00 95.12 78 ALA A N 1
ATOM 587 C CA . ALA A 1 78 ? -4.654 -3.258 3.483 1.00 95.12 78 ALA A CA 1
ATOM 588 C C . ALA A 1 78 ? -6.120 -3.124 3.920 1.00 95.12 78 ALA A C 1
ATOM 590 O O . ALA A 1 78 ? -7.029 -3.373 3.131 1.00 95.12 78 ALA A O 1
ATOM 591 N N . HIS A 1 79 ? -6.353 -2.666 5.148 1.00 96.75 79 HIS A N 1
ATOM 592 C CA . HIS A 1 79 ? -7.682 -2.328 5.658 1.00 96.75 79 HIS A CA 1
ATOM 593 C C . HIS A 1 79 ? -7.784 -0.818 5.817 1.00 96.75 79 HIS A C 1
ATOM 595 O O . HIS A 1 79 ? -6.951 -0.219 6.493 1.00 96.75 79 HIS A O 1
ATOM 601 N N . PHE A 1 80 ? -8.799 -0.202 5.224 1.00 97.19 80 PHE A N 1
ATOM 602 C CA . PHE A 1 80 ? -9.099 1.214 5.387 1.00 97.19 80 PHE A CA 1
ATOM 603 C C . PHE A 1 80 ? -10.281 1.362 6.334 1.00 97.19 80 PHE A C 1
ATOM 605 O O . PHE A 1 80 ? -11.391 0.915 6.035 1.00 97.19 80 PHE A O 1
ATOM 612 N N . VAL A 1 81 ? -10.019 1.979 7.480 1.00 97.25 81 VAL A N 1
ATOM 613 C CA . VAL A 1 81 ? -10.954 2.116 8.594 1.00 97.25 81 VAL A CA 1
ATOM 614 C C . VAL A 1 81 ? -11.245 3.593 8.803 1.00 97.25 81 VAL A C 1
ATOM 616 O O . VAL A 1 81 ? -10.317 4.391 8.900 1.00 97.25 81 VAL A O 1
ATOM 619 N N . HIS A 1 82 ? -12.524 3.956 8.884 1.00 96.81 82 HIS A N 1
ATOM 620 C CA . HIS A 1 82 ? -12.948 5.295 9.280 1.00 96.81 82 HIS A CA 1
ATOM 621 C C . HIS A 1 82 ? -13.323 5.288 10.767 1.00 96.81 82 HIS A C 1
ATOM 623 O O . HIS A 1 82 ? -14.280 4.626 11.174 1.00 96.81 82 HIS A O 1
ATOM 629 N N . GLY A 1 83 ? -12.543 5.979 11.595 1.00 95.88 83 GLY A N 1
ATOM 630 C CA . GLY A 1 83 ? -12.717 5.932 13.043 1.00 95.88 83 GLY A CA 1
ATOM 631 C C . GLY A 1 83 ? -11.662 6.713 13.813 1.00 95.88 83 GLY A C 1
ATOM 632 O O . GLY A 1 83 ? -10.890 7.484 13.245 1.00 95.88 83 GLY A O 1
ATOM 633 N N . THR A 1 84 ? -11.636 6.501 15.126 1.00 94.62 84 THR A N 1
ATOM 634 C CA . THR A 1 84 ? -10.606 7.040 16.026 1.00 94.62 84 THR A CA 1
ATOM 635 C C . THR A 1 84 ? -9.722 5.910 16.532 1.00 94.62 84 THR A C 1
ATOM 637 O O . THR A 1 84 ? -10.223 4.831 16.853 1.00 94.62 84 THR A O 1
ATOM 640 N N . LEU A 1 85 ? -8.410 6.146 16.579 1.00 93.06 85 LEU A N 1
ATOM 641 C CA . LEU A 1 85 ? -7.446 5.173 17.086 1.00 93.06 85 LEU A CA 1
ATOM 642 C C . LEU A 1 85 ? -7.636 4.991 18.599 1.00 93.06 85 LEU A C 1
ATOM 644 O O . LEU A 1 85 ? -7.764 5.968 19.339 1.00 93.06 85 LEU A O 1
ATOM 648 N N . ASN A 1 86 ? -7.643 3.746 19.062 1.00 91.19 86 ASN A N 1
ATOM 649 C CA . ASN A 1 86 ? -7.657 3.423 20.479 1.00 91.19 86 ASN A CA 1
ATOM 650 C C . ASN A 1 86 ? -6.241 3.566 21.055 1.00 91.19 86 ASN A C 1
ATOM 652 O O . ASN A 1 86 ? -5.433 2.642 20.991 1.00 91.19 86 ASN A O 1
ATOM 656 N N . LEU A 1 87 ? -5.926 4.748 21.590 1.00 87.56 87 LEU A N 1
ATOM 657 C CA . LEU A 1 87 ? -4.586 5.063 22.100 1.00 87.56 87 LEU A CA 1
ATOM 658 C C . LEU A 1 87 ? -4.179 4.208 23.309 1.00 87.56 87 LEU A C 1
ATOM 660 O O . LEU A 1 87 ? -2.990 3.959 23.487 1.00 87.56 87 LEU A O 1
ATOM 664 N N . GLN A 1 88 ? -5.138 3.689 24.080 1.00 84.75 88 GLN A N 1
ATOM 665 C CA . GLN A 1 88 ? -4.860 2.805 25.222 1.00 84.75 88 GLN A CA 1
ATOM 666 C C . GLN A 1 88 ? -4.150 1.509 24.805 1.00 84.75 88 GLN A C 1
ATOM 668 O O . GLN A 1 88 ? -3.456 0.894 25.602 1.00 84.75 88 GLN A O 1
ATOM 673 N N . CYS A 1 89 ? -4.277 1.093 23.541 1.00 83.56 89 CYS A N 1
ATOM 674 C CA . CYS A 1 89 ? -3.569 -0.077 23.025 1.00 83.56 89 CYS A CA 1
ATOM 675 C C . CYS A 1 89 ? -2.079 0.173 22.744 1.00 83.56 89 CYS A C 1
ATOM 677 O O . CYS A 1 89 ? -1.349 -0.783 22.489 1.00 83.56 89 CYS A O 1
ATOM 679 N N . PHE A 1 90 ? -1.638 1.433 22.717 1.00 79.75 90 PHE A N 1
ATOM 680 C CA . PHE A 1 90 ? -0.279 1.820 22.315 1.00 79.75 90 PHE A CA 1
ATOM 681 C C . PHE A 1 90 ? 0.516 2.477 23.437 1.00 79.75 90 PHE A C 1
ATOM 683 O O . PHE A 1 90 ? 1.744 2.468 23.400 1.00 79.75 90 PHE A O 1
ATOM 690 N N . PHE A 1 91 ? -0.177 3.047 24.416 1.00 77.06 91 PHE A N 1
ATOM 691 C CA . PHE A 1 91 ? 0.424 3.677 25.575 1.00 77.06 91 PHE A CA 1
ATOM 692 C C . PHE A 1 91 ? -0.025 2.895 26.798 1.00 77.06 91 PHE A C 1
ATOM 694 O O . PHE A 1 91 ? -1.205 2.907 27.139 1.00 77.06 91 PHE A O 1
ATOM 701 N N . SER A 1 92 ? 0.913 2.174 27.408 1.00 62.31 92 SER A N 1
ATOM 702 C CA . SER A 1 92 ? 0.698 1.575 28.718 1.00 62.31 92 SER A CA 1
ATOM 703 C C . SER A 1 92 ? 0.500 2.691 29.732 1.00 62.31 92 SER A C 1
ATOM 705 O O . SER A 1 92 ? 1.209 3.703 29.681 1.00 62.31 92 SER A O 1
ATOM 707 N N . ASP A 1 93 ? -0.4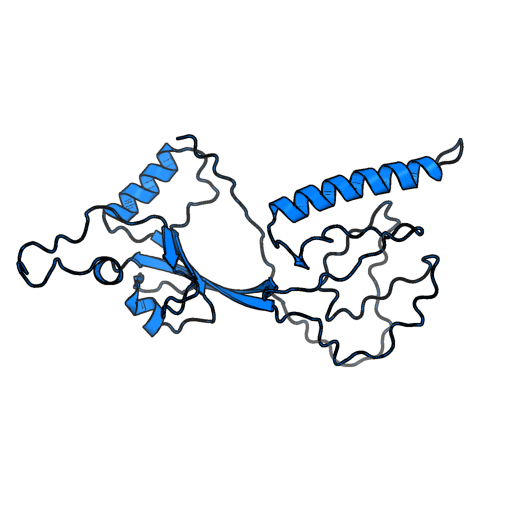15 2.476 30.671 1.00 52.44 93 ASP A N 1
ATOM 708 C CA . ASP A 1 93 ? -0.437 3.246 31.904 1.00 52.44 93 ASP A CA 1
ATOM 709 C C . ASP A 1 93 ? 0.968 3.205 32.521 1.00 52.44 93 ASP A C 1
ATOM 711 O O . ASP A 1 93 ? 1.690 2.209 32.378 1.00 52.44 93 ASP A O 1
ATOM 715 N N . GLY A 1 94 ? 1.393 4.323 33.113 1.00 48.81 94 GLY A N 1
ATOM 716 C CA . GLY A 1 94 ? 2.695 4.432 33.761 1.00 48.81 94 GLY A CA 1
ATOM 717 C C . GLY A 1 94 ? 2.969 3.226 34.660 1.00 48.81 94 GLY A C 1
ATOM 718 O O . GLY A 1 94 ? 2.045 2.565 35.129 1.00 48.81 94 GLY A O 1
ATOM 719 N N . THR A 1 95 ? 4.253 2.933 34.859 1.00 45.69 95 THR A N 1
ATOM 720 C CA . THR A 1 95 ? 4.763 1.998 35.876 1.00 45.69 95 THR A CA 1
ATOM 721 C C . THR A 1 95 ? 3.821 1.885 37.076 1.00 45.69 95 THR A C 1
ATOM 723 O O . THR A 1 95 ? 3.351 2.921 37.545 1.00 45.69 95 THR A O 1
ATOM 726 N N . GLU A 1 96 ? 3.589 0.660 37.570 1.00 51.12 96 GLU A N 1
ATOM 727 C CA . GLU A 1 96 ? 2.639 0.290 38.647 1.00 51.12 96 GLU A CA 1
ATOM 728 C C . GLU A 1 96 ? 2.646 1.195 39.904 1.00 51.12 96 GLU A C 1
ATOM 730 O O . GLU A 1 96 ? 1.739 1.114 40.729 1.00 51.12 96 GLU A O 1
ATOM 735 N N . ASP A 1 97 ? 3.635 2.077 40.033 1.00 50.00 97 ASP A N 1
ATOM 736 C CA . ASP A 1 97 ? 3.855 3.021 41.120 1.00 50.00 97 ASP A CA 1
ATOM 737 C C . ASP A 1 97 ? 2.958 4.283 41.114 1.00 50.00 97 ASP A C 1
ATOM 739 O O . ASP A 1 97 ? 2.870 4.930 42.157 1.00 50.00 97 ASP A O 1
ATOM 743 N N . ASP A 1 98 ? 2.268 4.656 40.020 1.00 46.53 98 ASP A N 1
ATOM 744 C CA . ASP A 1 98 ? 1.288 5.772 40.059 1.00 46.53 98 ASP A CA 1
ATOM 745 C C . ASP A 1 98 ? 0.127 5.650 39.035 1.00 46.53 98 ASP A C 1
ATOM 747 O O . ASP A 1 98 ? 0.159 6.236 37.945 1.00 46.53 98 ASP A O 1
ATOM 751 N N . PRO A 1 99 ? -0.959 4.934 39.390 1.00 49.50 99 PRO A N 1
ATOM 752 C CA . PRO A 1 99 ? -2.148 4.760 38.548 1.00 49.50 99 PRO A CA 1
ATOM 753 C C . PRO A 1 99 ? -2.926 6.055 38.257 1.00 49.50 99 PRO A C 1
ATOM 755 O O . PRO A 1 99 ? -3.807 6.055 37.399 1.00 49.50 99 PRO A O 1
ATOM 758 N N . GLN A 1 100 ? -2.655 7.159 38.967 1.00 49.59 100 GLN A N 1
ATOM 759 C CA . GLN A 1 100 ? -3.349 8.437 38.759 1.00 49.59 100 GLN A CA 1
ATOM 760 C C . GLN A 1 100 ? -2.657 9.346 37.735 1.00 49.59 100 GLN A C 1
ATOM 762 O O . GLN A 1 100 ? -3.191 10.408 37.409 1.00 49.59 100 GLN A O 1
ATOM 767 N N . GLN A 1 101 ? -1.514 8.926 37.182 1.00 48.03 101 GLN A N 1
ATOM 768 C CA . GLN A 1 101 ? -0.703 9.734 36.265 1.00 48.03 101 GLN A CA 1
ATOM 769 C C . GLN A 1 101 ? -0.481 9.103 34.885 1.00 48.03 101 GLN A C 1
ATOM 771 O O . GLN A 1 101 ? 0.333 9.586 34.097 1.00 48.03 101 GLN A O 1
ATOM 776 N N . ALA A 1 102 ? -1.249 8.067 34.549 1.00 51.28 102 ALA A N 1
ATOM 777 C CA . ALA A 1 102 ? -1.291 7.497 33.212 1.00 51.28 102 ALA A CA 1
ATOM 778 C C . ALA A 1 102 ? -2.023 8.426 32.226 1.00 51.28 102 ALA A C 1
ATOM 780 O O . ALA A 1 102 ? -3.188 8.244 31.869 1.00 51.28 102 ALA A O 1
ATOM 781 N N . ALA A 1 103 ? -1.343 9.491 31.809 1.00 58.28 103 ALA A N 1
ATOM 782 C CA . ALA A 1 103 ? -1.869 10.419 30.826 1.00 58.28 103 ALA A CA 1
ATOM 783 C C . ALA A 1 103 ? -1.819 9.773 29.435 1.00 58.28 103 ALA A C 1
ATOM 785 O O . ALA A 1 103 ? -0.752 9.667 28.828 1.00 58.28 103 ALA A O 1
ATOM 786 N N . VAL A 1 104 ? -2.982 9.385 28.897 1.00 63.19 104 VAL A N 1
ATOM 787 C CA . VAL A 1 104 ? -3.123 9.156 27.452 1.00 63.19 104 VAL A CA 1
ATOM 788 C C . VAL A 1 104 ? -2.601 10.416 26.749 1.00 63.19 104 VAL A C 1
ATOM 790 O O . VAL A 1 104 ? -3.075 11.515 27.059 1.00 63.19 104 VAL A O 1
ATOM 793 N N . PRO A 1 105 ? -1.616 10.303 25.844 1.00 68.75 105 PRO A N 1
ATOM 794 C CA . PRO A 1 105 ? -1.016 11.474 25.231 1.00 68.75 105 PRO A CA 1
ATOM 795 C C . PRO A 1 105 ? -2.059 12.278 24.455 1.00 68.75 105 PRO A C 1
ATOM 797 O O . PRO A 1 105 ? -2.954 11.728 23.816 1.00 68.75 105 PRO A O 1
ATOM 800 N N . SER A 1 106 ? -1.905 13.603 24.471 1.00 69.62 106 SER A N 1
ATOM 801 C CA . SER A 1 106 ? -2.730 14.516 23.673 1.00 69.62 106 SER A CA 1
ATOM 802 C C . SER A 1 106 ? -2.432 14.442 22.172 1.00 69.62 106 SER A C 1
ATOM 804 O O . SER A 1 106 ? -3.186 14.995 21.373 1.00 69.62 106 SER A O 1
ATOM 806 N N . PHE A 1 107 ? -1.344 13.768 21.780 1.00 81.12 107 PHE A N 1
ATOM 807 C CA . PHE A 1 107 ? -0.975 13.566 20.384 1.00 81.12 107 PHE A CA 1
ATOM 808 C C . PHE A 1 107 ? -1.437 12.192 19.888 1.00 81.12 107 PHE A C 1
ATOM 810 O O . PHE A 1 107 ? -1.357 11.187 20.595 1.00 81.12 107 PHE A O 1
ATOM 817 N N . VAL A 1 108 ? -1.868 12.137 18.629 1.00 85.31 108 VAL A N 1
ATOM 818 C CA . VAL A 1 108 ? -2.206 10.886 17.943 1.00 85.31 108 VAL A CA 1
ATOM 819 C C . VAL A 1 108 ? -1.062 10.535 16.994 1.00 85.31 108 VAL A C 1
ATOM 821 O O . VAL A 1 108 ? -0.728 11.349 16.128 1.00 85.31 108 VAL A O 1
ATOM 824 N N . PRO A 1 109 ? -0.449 9.341 17.099 1.00 87.19 109 PRO A N 1
ATOM 825 C CA . PRO A 1 109 ? 0.595 8.947 16.168 1.00 87.19 109 PRO A CA 1
ATOM 826 C C . PRO A 1 109 ? 0.023 8.870 14.749 1.00 87.19 109 PRO A C 1
ATOM 828 O O . PRO A 1 109 ? -0.957 8.173 14.481 1.00 87.19 109 PRO A O 1
ATOM 831 N N . SER A 1 110 ? 0.661 9.571 13.812 1.00 88.50 110 SER A N 1
ATOM 832 C CA . SER A 1 110 ? 0.296 9.497 12.393 1.00 88.50 110 SER A CA 1
ATOM 833 C C . SER A 1 110 ? 0.626 8.130 11.796 1.00 88.50 110 SER A C 1
ATOM 835 O O . SER A 1 110 ? -0.009 7.703 10.830 1.00 88.50 110 SER A O 1
ATOM 837 N N . ARG A 1 111 ? 1.613 7.431 12.370 1.00 92.06 111 ARG A N 1
ATOM 838 C CA . ARG A 1 111 ? 2.020 6.079 11.995 1.00 92.06 111 ARG A CA 1
ATOM 839 C C . ARG A 1 111 ? 2.416 5.282 13.230 1.00 92.06 111 ARG A C 1
ATOM 841 O O . ARG A 1 111 ? 3.125 5.787 14.093 1.00 92.06 111 ARG A O 1
ATOM 848 N N . VAL A 1 112 ? 1.999 4.026 13.259 1.00 91.38 112 VAL A N 1
ATOM 849 C CA . VAL A 1 112 ? 2.455 3.012 14.207 1.00 91.38 112 VAL A CA 1
ATOM 850 C C . VAL A 1 112 ? 3.077 1.889 13.396 1.00 91.38 112 VAL A C 1
ATOM 852 O O . VAL A 1 112 ? 2.479 1.434 12.420 1.00 91.38 112 VAL A O 1
ATOM 855 N N . TRP A 1 113 ? 4.266 1.449 13.788 1.00 90.94 113 TRP A N 1
ATOM 856 C CA . TRP A 1 113 ? 4.972 0.342 13.153 1.00 90.94 113 TRP A CA 1
ATOM 857 C C . TRP A 1 113 ? 5.229 -0.764 14.159 1.00 90.94 113 TRP A C 1
ATOM 859 O O . TRP A 1 113 ? 5.468 -0.498 15.335 1.00 90.94 113 TRP A O 1
ATOM 869 N N . THR A 1 114 ? 5.205 -1.998 13.677 1.00 87.81 114 THR A N 1
ATOM 870 C CA . THR A 1 114 ? 5.556 -3.174 14.464 1.00 87.81 114 THR A CA 1
ATOM 871 C C . THR A 1 114 ? 6.842 -3.787 13.925 1.00 87.81 114 THR A C 1
ATOM 873 O O . THR A 1 114 ? 7.215 -3.611 12.762 1.00 87.81 114 THR A O 1
ATOM 876 N N . THR A 1 115 ? 7.564 -4.485 14.794 1.00 80.81 115 THR A N 1
ATOM 877 C CA . THR A 1 115 ? 8.724 -5.274 14.384 1.00 80.81 115 THR A CA 1
ATOM 878 C C . THR A 1 115 ? 8.265 -6.617 13.824 1.00 80.81 115 THR A C 1
ATOM 880 O O . THR A 1 115 ? 7.160 -7.081 14.097 1.00 80.81 115 THR A O 1
ATOM 883 N N . ALA A 1 116 ? 9.134 -7.292 13.069 1.00 68.94 116 ALA A N 1
ATOM 884 C CA . ALA A 1 116 ? 8.831 -8.619 12.529 1.00 68.94 116 ALA A CA 1
ATOM 885 C C . ALA A 1 116 ? 8.554 -9.681 13.614 1.00 68.94 116 ALA A C 1
ATOM 887 O O . ALA A 1 116 ? 7.913 -10.686 13.324 1.00 68.94 116 ALA A O 1
ATOM 888 N N . SER A 1 117 ? 9.034 -9.463 14.843 1.00 72.12 117 SER A N 1
ATOM 889 C CA . SER A 1 117 ? 8.824 -10.334 16.004 1.00 72.12 117 SER A CA 1
ATOM 890 C C . SER A 1 117 ? 7.635 -9.927 16.879 1.00 72.12 117 SER A C 1
ATOM 892 O O . SER A 1 117 ? 7.362 -10.592 17.877 1.00 72.12 117 SER A O 1
ATOM 894 N N . ALA A 1 118 ? 6.933 -8.839 16.551 1.00 78.06 118 ALA A N 1
ATOM 895 C CA . ALA A 1 118 ? 5.779 -8.411 17.324 1.00 78.06 118 ALA A CA 1
ATOM 896 C C . ALA A 1 118 ? 4.634 -9.425 17.177 1.00 78.06 118 ALA A C 1
ATOM 898 O O . ALA A 1 118 ? 4.279 -9.811 16.067 1.00 78.06 118 ALA A O 1
ATOM 899 N N . GLY A 1 119 ? 3.982 -9.788 18.285 1.00 82.38 119 GLY A N 1
ATOM 900 C CA . GLY A 1 119 ? 2.775 -10.632 18.277 1.00 82.38 119 GLY A CA 1
ATOM 901 C C . GLY A 1 119 ? 1.521 -9.942 17.713 1.00 82.38 119 GLY A C 1
ATOM 902 O O . GLY A 1 119 ? 0.415 -10.453 17.863 1.00 82.38 119 GLY A O 1
ATOM 903 N N . CYS A 1 120 ? 1.672 -8.763 17.105 1.00 87.00 120 CYS A N 1
ATOM 904 C CA . CYS A 1 120 ? 0.576 -7.994 16.529 1.00 87.00 120 CYS A CA 1
ATOM 905 C C . CYS A 1 120 ? 0.187 -8.559 15.154 1.00 87.00 120 CYS A C 1
ATOM 907 O O . CYS A 1 120 ? 1.064 -8.897 14.359 1.00 87.00 120 CYS A O 1
ATOM 909 N N . PRO A 1 121 ? -1.108 -8.586 14.797 1.00 90.25 121 PRO A N 1
ATOM 910 C CA . PRO A 1 121 ? -1.555 -9.132 13.517 1.00 90.25 121 PRO A CA 1
ATOM 911 C C . PRO A 1 121 ? -1.349 -8.161 12.334 1.00 90.25 121 PRO A C 1
ATOM 913 O O . PRO A 1 121 ? -1.869 -8.402 11.247 1.00 90.25 121 PRO A O 1
ATOM 916 N N . PHE A 1 122 ? -0.621 -7.056 12.529 1.00 91.50 122 PHE A N 1
ATOM 917 C CA . PHE A 1 122 ? -0.364 -6.019 11.530 1.00 91.50 122 PHE A CA 1
ATOM 918 C C . PHE A 1 122 ? 1.090 -5.542 11.559 1.00 91.50 122 PHE A C 1
ATOM 920 O O . PHE A 1 122 ? 1.734 -5.550 12.606 1.00 91.50 122 PHE A O 1
ATOM 927 N N . TYR A 1 123 ? 1.577 -5.078 10.407 1.00 88.94 123 TYR A N 1
ATOM 928 C CA . TYR A 1 123 ? 2.890 -4.451 10.218 1.00 88.94 123 TYR A CA 1
ATOM 929 C C . TY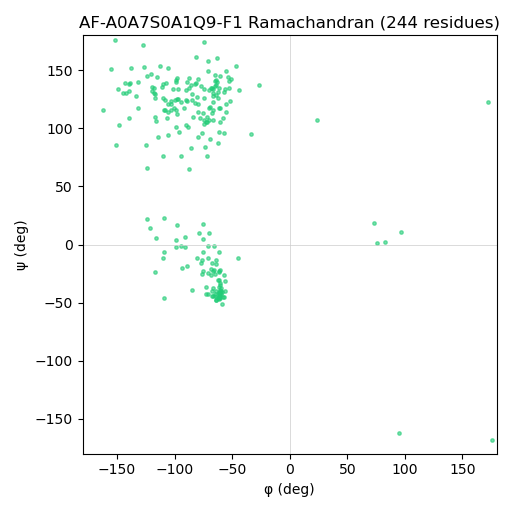R A 1 123 ? 2.881 -2.958 10.543 1.00 88.94 123 TYR A C 1
ATOM 931 O O . TYR A 1 123 ? 3.849 -2.403 11.064 1.00 88.94 123 TYR A O 1
ATOM 939 N N . ALA A 1 124 ? 1.798 -2.276 10.166 1.00 93.00 124 ALA A N 1
ATOM 940 C CA . ALA A 1 124 ? 1.693 -0.838 10.335 1.00 93.00 124 ALA A CA 1
ATOM 941 C C . ALA A 1 124 ? 0.244 -0.364 10.417 1.00 93.00 124 ALA A C 1
ATOM 943 O O . ALA A 1 124 ? -0.641 -0.922 9.770 1.00 93.00 124 ALA A O 1
ATOM 944 N N . ILE A 1 125 ? 0.038 0.734 11.132 1.00 95.38 125 ILE A N 1
ATOM 945 C CA . ILE A 1 125 ? -1.166 1.561 11.079 1.00 95.38 125 ILE A CA 1
ATOM 946 C C . ILE A 1 125 ? -0.730 2.952 10.630 1.00 95.38 125 ILE A C 1
ATOM 948 O O . ILE A 1 125 ? 0.286 3.463 11.093 1.00 95.38 125 ILE A O 1
ATOM 952 N N . SER A 1 126 ? -1.458 3.573 9.708 1.00 95.44 126 SER A N 1
ATOM 953 C CA . SER A 1 126 ? -1.106 4.902 9.198 1.00 95.44 126 SER A CA 1
ATOM 954 C C . SER A 1 126 ? -2.332 5.749 8.894 1.00 95.44 126 SER A C 1
ATOM 956 O O . SER A 1 126 ? -3.236 5.307 8.185 1.00 95.44 126 SER A O 1
ATOM 958 N N . LEU A 1 127 ? -2.335 6.979 9.398 1.00 95.00 127 LEU A N 1
ATOM 959 C CA . LEU A 1 127 ? -3.305 8.007 9.047 1.00 95.00 127 LEU A CA 1
ATOM 960 C C . LEU A 1 127 ? -3.183 8.340 7.554 1.00 95.00 127 LEU A C 1
ATOM 962 O O . LEU A 1 127 ? -2.079 8.547 7.048 1.00 95.00 127 LEU A O 1
ATOM 966 N N . GLN A 1 128 ? -4.310 8.362 6.847 1.00 94.12 128 GLN A N 1
ATOM 967 C CA . GLN A 1 128 ? -4.361 8.667 5.421 1.00 94.12 128 GLN A CA 1
ATOM 968 C C . GLN A 1 128 ? -4.713 10.133 5.194 1.00 94.12 128 GLN A C 1
ATOM 970 O O . GLN A 1 128 ? -5.662 10.658 5.776 1.00 94.12 128 GLN A O 1
ATOM 975 N N . PHE A 1 129 ? -3.968 10.771 4.297 1.00 90.44 129 PHE A N 1
ATOM 976 C CA . PHE A 1 129 ? -4.245 12.127 3.842 1.00 90.44 129 PHE A CA 1
ATOM 977 C C . PHE A 1 129 ? -4.991 12.074 2.505 1.00 90.44 129 PHE A C 1
ATOM 979 O O . PHE A 1 129 ? -4.654 11.242 1.656 1.00 90.44 129 PHE A O 1
ATOM 986 N N . PRO A 1 130 ? -5.999 12.934 2.288 1.00 87.00 130 PRO A N 1
ATOM 987 C CA . PRO A 1 130 ? -6.624 13.075 0.981 1.00 87.00 130 PRO A CA 1
ATOM 988 C C . PRO A 1 130 ? -5.585 13.349 -0.111 1.00 87.00 130 PRO A C 1
ATOM 990 O O . PRO A 1 130 ? -4.672 14.145 0.073 1.00 87.00 130 PRO A O 1
ATOM 993 N N . VAL A 1 131 ? -5.760 12.758 -1.295 1.00 83.31 131 VAL A N 1
ATOM 994 C CA . VAL A 1 131 ? -4.876 13.021 -2.453 1.00 83.31 131 VAL A CA 1
ATOM 995 C C . VAL A 1 131 ? -4.926 14.497 -2.879 1.00 83.31 131 VAL A C 1
ATOM 997 O O . VAL A 1 131 ? -3.994 15.019 -3.481 1.00 83.31 131 VAL A O 1
ATOM 1000 N N . SER A 1 132 ? -6.018 15.193 -2.551 1.00 80.75 132 SER A N 1
ATOM 1001 C CA . SER A 1 132 ? -6.164 16.632 -2.765 1.00 80.75 132 SER A CA 1
ATOM 1002 C C . SER A 1 132 ? -5.382 17.489 -1.768 1.00 80.75 132 SER A C 1
ATOM 1004 O O . SER A 1 132 ? -5.362 18.701 -1.944 1.00 80.75 132 SER A O 1
ATOM 1006 N N . THR A 1 133 ? -4.763 16.905 -0.739 1.00 83.81 133 THR A N 1
ATOM 1007 C CA . THR A 1 133 ? -3.870 17.621 0.174 1.00 83.81 133 THR A CA 1
ATOM 1008 C C . THR A 1 133 ? -2.630 18.046 -0.599 1.00 83.81 133 THR A C 1
ATOM 1010 O O . THR A 1 133 ? -1.792 17.224 -0.960 1.00 83.81 133 THR A O 1
ATOM 1013 N N . ARG A 1 134 ? -2.530 19.345 -0.880 1.00 82.69 134 ARG A N 1
ATOM 1014 C CA . ARG A 1 134 ? -1.437 19.942 -1.659 1.00 82.69 134 ARG A CA 1
ATOM 1015 C C . ARG A 1 134 ? -0.522 20.802 -0.805 1.00 82.69 134 ARG A C 1
ATOM 1017 O O . ARG A 1 134 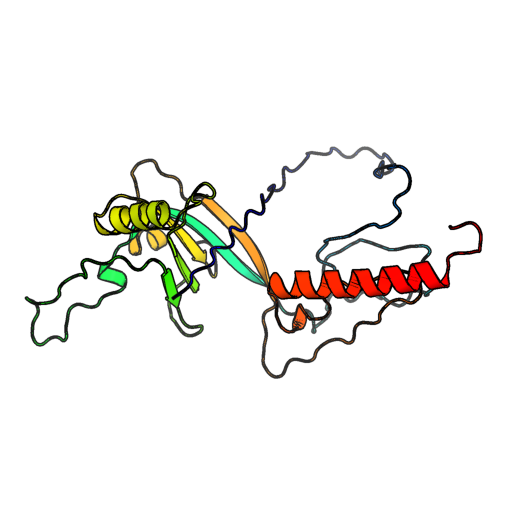? 0.545 21.195 -1.264 1.00 82.69 134 ARG A O 1
ATOM 1024 N N . THR A 1 135 ? -0.932 21.104 0.425 1.00 89.25 135 THR A N 1
ATOM 1025 C CA . THR A 1 135 ? -0.195 21.990 1.325 1.00 89.25 135 THR A CA 1
ATOM 1026 C C . THR A 1 135 ? 0.066 21.345 2.682 1.00 89.25 135 THR A C 1
ATOM 1028 O O . THR A 1 135 ? -0.701 20.518 3.181 1.00 89.25 135 THR A O 1
ATOM 1031 N N . LEU A 1 136 ? 1.150 21.781 3.326 1.00 87.25 136 LEU A N 1
ATOM 1032 C CA . LEU A 1 136 ? 1.478 21.384 4.695 1.00 87.25 136 LEU A CA 1
ATOM 1033 C C . LEU A 1 136 ? 0.410 21.842 5.702 1.00 87.25 136 LEU A C 1
ATOM 1035 O O . LEU A 1 136 ? 0.193 21.186 6.718 1.00 87.25 136 LEU A O 1
ATOM 1039 N N . GLU A 1 137 ? -0.266 22.960 5.431 1.00 89.25 137 GLU A N 1
ATOM 1040 C CA . GLU A 1 137 ? -1.338 23.461 6.288 1.00 89.25 137 GLU A CA 1
ATOM 1041 C C . GLU A 1 137 ? -2.551 22.522 6.283 1.00 89.25 137 GLU A C 1
ATOM 1043 O O . GLU A 1 137 ? -3.067 22.177 7.344 1.00 89.25 137 GLU A O 1
ATOM 1048 N N . GLU A 1 138 ? -2.962 22.028 5.114 1.00 88.44 138 GLU A N 1
ATOM 1049 C CA . GLU A 1 138 ? -4.031 21.029 4.999 1.00 88.44 138 GLU A CA 1
ATOM 1050 C C . GLU A 1 138 ? -3.672 19.725 5.720 1.00 88.44 138 GLU A C 1
ATOM 1052 O O . GLU A 1 138 ? -4.498 19.185 6.457 1.00 88.44 138 GLU A O 1
ATOM 1057 N N . ALA A 1 139 ? -2.430 19.248 5.583 1.00 88.38 139 ALA A N 1
ATOM 1058 C CA . ALA A 1 139 ? -1.961 18.070 6.312 1.00 88.38 139 ALA A CA 1
ATOM 1059 C C . ALA A 1 139 ? -2.017 18.284 7.837 1.00 88.38 139 ALA A C 1
ATOM 1061 O O . ALA A 1 139 ? -2.519 17.435 8.577 1.00 88.38 139 ALA A O 1
ATOM 1062 N N . ARG A 1 140 ? -1.584 19.456 8.321 1.00 89.62 140 ARG A N 1
ATOM 1063 C CA . ARG A 1 140 ? -1.689 19.827 9.743 1.00 89.62 140 ARG A CA 1
ATOM 1064 C C . ARG A 1 140 ? -3.134 19.874 10.226 1.00 89.62 140 ARG A C 1
ATOM 1066 O O . ARG A 1 140 ? -3.396 19.464 11.351 1.00 89.62 140 ARG A O 1
ATOM 1073 N N . ARG A 1 141 ? -4.083 20.322 9.397 1.00 90.00 141 ARG A N 1
ATOM 1074 C CA . ARG A 1 141 ? -5.514 20.328 9.752 1.00 90.00 141 ARG A CA 1
ATOM 1075 C C . ARG A 1 141 ? -6.059 18.915 9.956 1.00 90.00 141 ARG A C 1
ATOM 1077 O O . ARG A 1 141 ? -6.827 18.709 10.896 1.00 90.00 141 ARG A O 1
ATOM 1084 N N . VAL A 1 142 ? -5.659 17.952 9.124 1.00 90.44 142 VAL A N 1
ATOM 1085 C CA . VAL A 1 142 ? -6.047 16.537 9.281 1.00 90.44 142 VAL A CA 1
ATOM 1086 C C . VAL A 1 142 ? -5.475 15.965 10.580 1.00 90.44 142 VAL A C 1
ATOM 1088 O O . VAL A 1 142 ? -6.224 15.403 11.376 1.00 90.44 142 VAL A O 1
ATOM 1091 N N . LEU A 1 143 ? -4.183 16.186 10.842 1.00 90.81 143 LEU A N 1
ATOM 1092 C CA . LEU A 1 143 ? -3.525 15.753 12.082 1.00 90.81 143 LEU A CA 1
ATOM 1093 C C . LEU A 1 143 ? -4.187 16.355 13.324 1.00 90.81 143 LEU A C 1
ATOM 1095 O O . LEU A 1 143 ? -4.625 15.619 14.201 1.00 90.81 143 LEU A O 1
ATOM 1099 N N . ALA A 1 144 ? -4.368 17.675 13.349 1.00 91.38 144 ALA A N 1
ATOM 1100 C CA . ALA A 1 144 ? -5.013 18.358 14.465 1.00 91.38 144 ALA A CA 1
ATOM 1101 C C . ALA A 1 144 ? -6.464 17.886 14.671 1.00 91.38 144 ALA A C 1
ATOM 1103 O O . ALA A 1 144 ? -6.980 17.906 15.785 1.00 91.38 144 ALA A O 1
ATOM 1104 N N . SER A 1 145 ? -7.155 17.472 13.603 1.00 92.38 145 SER A N 1
ATOM 1105 C CA . SER A 1 145 ? -8.500 16.893 1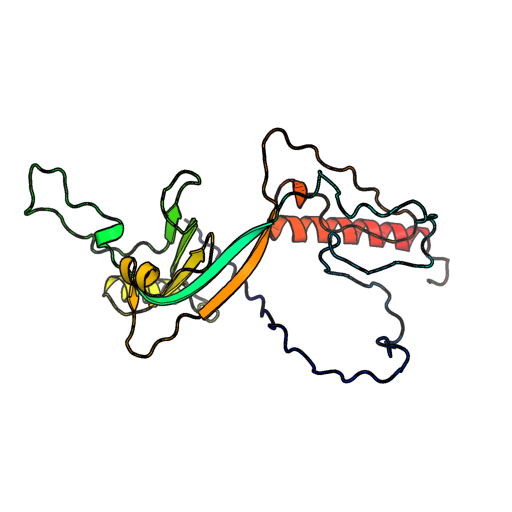3.713 1.00 92.38 145 SER A CA 1
ATOM 1106 C C . SER A 1 145 ? -8.465 15.497 14.335 1.00 92.38 145 SER A C 1
ATOM 1108 O O . SER A 1 145 ? -9.272 15.234 15.225 1.00 92.38 145 SER A O 1
ATOM 1110 N N . ALA A 1 146 ? -7.511 14.644 13.944 1.00 92.06 146 ALA A N 1
ATOM 1111 C CA . ALA A 1 146 ? -7.279 13.358 14.605 1.00 92.06 146 ALA A CA 1
ATOM 1112 C C . ALA A 1 146 ? -6.974 13.530 16.102 1.00 92.06 146 ALA A C 1
ATOM 1114 O O . ALA A 1 146 ? -7.571 12.837 16.920 1.00 92.06 146 ALA A O 1
ATOM 1115 N N . GLU A 1 147 ? -6.111 14.483 16.467 1.00 90.50 147 GLU A N 1
ATOM 1116 C CA . GLU A 1 147 ? -5.754 14.793 17.864 1.00 90.50 147 GLU A CA 1
ATOM 1117 C C . GLU A 1 147 ? -6.960 15.240 18.699 1.00 90.50 147 GLU A C 1
ATOM 1119 O O . GLU A 1 147 ? -7.090 14.870 19.862 1.00 90.50 147 GLU A O 1
ATOM 1124 N N . ARG A 1 148 ? -7.911 15.961 18.092 1.00 90.75 148 ARG A N 1
ATOM 1125 C CA . ARG A 1 148 ? -9.191 16.318 18.731 1.00 90.75 148 ARG A CA 1
ATOM 1126 C C . ARG A 1 148 ? -10.190 15.155 18.813 1.00 90.75 148 ARG A C 1
ATOM 1128 O O . ARG A 1 148 ? -11.335 15.369 19.201 1.00 90.75 148 ARG A O 1
ATOM 1135 N N . GLY A 1 149 ? -9.800 13.946 18.414 1.00 89.56 149 GLY A N 1
ATOM 1136 C CA . GLY A 1 149 ? -10.675 12.775 18.398 1.00 89.56 149 GLY A CA 1
ATOM 1137 C C . GLY A 1 149 ? -11.725 12.806 17.287 1.00 89.56 149 GLY A C 1
ATOM 1138 O O . GLY A 1 149 ? -12.715 12.080 17.366 1.00 89.56 149 GLY A O 1
ATOM 1139 N N . VAL A 1 150 ? -11.540 13.628 16.248 1.00 93.56 150 VAL A N 1
ATOM 1140 C CA . VAL A 1 150 ? -12.408 13.589 15.066 1.00 93.56 150 VAL A CA 1
ATOM 1141 C C . VAL A 1 150 ? -12.039 12.352 14.247 1.00 93.56 150 VAL A C 1
ATOM 1143 O O . VAL A 1 150 ? -10.866 12.216 13.886 1.00 93.56 150 VAL A O 1
ATOM 1146 N N . PRO A 1 151 ? -12.999 11.473 13.905 1.00 95.12 151 PRO A N 1
ATOM 1147 C CA . PRO A 1 151 ? -12.722 10.291 13.103 1.00 95.12 151 PRO A CA 1
ATOM 1148 C C . PRO A 1 151 ? -11.995 10.612 11.796 1.00 95.12 151 PRO A C 1
ATOM 1150 O O . PRO A 1 151 ? -12.368 11.542 11.083 1.00 95.12 151 PRO A O 1
ATOM 1153 N N . GLN A 1 152 ? -10.959 9.834 11.492 1.00 95.56 152 GLN A N 1
ATOM 1154 C CA . GLN A 1 152 ? -10.182 9.933 10.258 1.00 95.56 152 GLN A CA 1
ATOM 1155 C C . GLN A 1 152 ? -10.088 8.570 9.574 1.00 95.56 152 GLN A C 1
ATOM 1157 O O . GLN A 1 152 ? -10.493 7.544 10.126 1.00 95.56 152 GLN A O 1
ATOM 1162 N N . VAL A 1 153 ? -9.549 8.554 8.354 1.00 95.62 153 VAL A N 1
ATOM 1163 C CA . VAL A 1 153 ? -9.274 7.313 7.628 1.00 95.62 153 VAL A CA 1
ATOM 1164 C C . VAL A 1 153 ? -7.871 6.821 7.966 1.00 95.62 153 VAL A C 1
ATOM 1166 O O . VAL A 1 153 ? -6.884 7.520 7.743 1.00 95.62 153 VAL A O 1
ATOM 1169 N N . TYR A 1 154 ? -7.779 5.589 8.451 1.00 96.69 154 TYR A N 1
ATOM 1170 C CA . TYR A 1 154 ? -6.524 4.900 8.728 1.00 96.69 154 TYR A CA 1
ATOM 1171 C C . TYR A 1 154 ? -6.374 3.690 7.816 1.00 96.69 154 TYR A C 1
ATOM 1173 O O . TYR A 1 154 ? -7.346 3.000 7.522 1.00 96.69 154 TYR A O 1
ATOM 1181 N N . LYS A 1 155 ? -5.140 3.412 7.398 1.00 96.75 155 LYS A N 1
ATOM 1182 C CA . LYS A 1 155 ? -4.747 2.181 6.715 1.00 96.75 155 LYS A CA 1
ATOM 1183 C C . LYS A 1 155 ? -4.019 1.273 7.699 1.00 96.75 155 LYS A C 1
ATOM 1185 O O . LYS A 1 155 ? -2.966 1.660 8.209 1.00 96.75 155 LYS A O 1
ATOM 1190 N N . ILE A 1 156 ? -4.542 0.069 7.902 1.00 95.94 156 ILE A N 1
ATOM 1191 C CA . ILE A 1 156 ? -3.878 -1.032 8.606 1.00 95.94 156 ILE A CA 1
ATOM 1192 C C . ILE A 1 156 ? -3.255 -1.951 7.558 1.00 95.94 156 ILE A C 1
ATOM 1194 O O . ILE A 1 156 ? -3.953 -2.413 6.656 1.00 95.94 156 ILE A O 1
ATOM 1198 N N . LEU A 1 157 ? -1.956 -2.218 7.666 1.00 93.50 157 LEU A N 1
ATOM 1199 C CA . LEU A 1 157 ? -1.253 -3.178 6.822 1.00 93.50 157 LEU A CA 1
ATOM 1200 C C . LEU A 1 157 ? -1.158 -4.532 7.539 1.00 93.50 157 LEU A C 1
ATOM 1202 O O . LEU A 1 157 ? -0.306 -4.732 8.400 1.00 93.50 157 LEU A O 1
ATOM 1206 N N . ALA A 1 158 ? -2.097 -5.402 7.182 1.00 91.75 158 ALA A N 1
ATOM 1207 C CA . ALA A 1 158 ? -2.351 -6.783 7.587 1.00 91.75 158 ALA A CA 1
ATOM 1208 C C . ALA A 1 158 ? -1.257 -7.802 7.233 1.00 91.75 158 ALA A C 1
ATOM 1210 O O . ALA A 1 158 ? -0.834 -7.782 6.081 1.00 91.75 158 ALA A O 1
ATOM 1211 N N . THR A 1 159 ? -0.916 -8.773 8.090 1.00 86.81 159 THR A N 1
ATOM 1212 C CA . THR A 1 159 ? -0.329 -10.052 7.606 1.00 86.81 159 THR A CA 1
ATOM 1213 C C . THR A 1 159 ? -1.389 -10.959 6.967 1.00 86.81 159 THR A C 1
ATOM 1215 O O . THR A 1 159 ? -1.076 -11.833 6.167 1.00 86.81 159 THR A O 1
ATOM 1218 N N . ARG A 1 160 ? -2.657 -10.736 7.330 1.00 90.38 160 ARG A N 1
ATOM 1219 C CA . ARG A 1 160 ? -3.857 -11.418 6.843 1.00 90.38 160 ARG A CA 1
ATOM 1220 C C . ARG A 1 160 ? -5.056 -10.479 6.925 1.00 90.38 160 ARG A C 1
ATOM 1222 O O . ARG A 1 160 ? -4.954 -9.377 7.472 1.00 90.38 160 ARG A O 1
ATOM 1229 N N . GLN A 1 161 ? -6.209 -10.932 6.446 1.00 93.94 161 GLN A N 1
ATOM 1230 C CA . GLN A 1 161 ? -7.463 -10.235 6.700 1.00 93.94 161 GLN A CA 1
ATOM 1231 C C . GLN A 1 161 ? -7.785 -10.255 8.204 1.00 93.94 161 GLN A C 1
ATOM 1233 O O . GLN A 1 161 ? -7.739 -11.303 8.858 1.00 93.94 161 GLN A O 1
ATOM 1238 N N . LEU A 1 162 ? -8.068 -9.077 8.757 1.00 95.06 162 LEU A N 1
ATOM 1239 C CA . LEU A 1 162 ? -8.464 -8.897 10.147 1.00 95.06 162 LEU A CA 1
ATOM 1240 C C . LEU A 1 162 ? -9.980 -9.015 10.255 1.00 95.06 162 LEU A C 1
ATOM 1242 O O . LEU A 1 162 ? -10.725 -8.502 9.417 1.00 95.06 162 LEU A O 1
ATOM 1246 N N . THR A 1 163 ? -10.437 -9.679 11.309 1.00 94.75 163 THR A N 1
ATOM 1247 C CA . THR A 1 163 ? -11.856 -9.697 11.658 1.00 94.75 163 THR A CA 1
ATOM 1248 C C . THR A 1 163 ? -12.288 -8.329 12.180 1.00 94.75 163 THR A C 1
ATOM 1250 O O . THR A 1 163 ? -11.476 -7.557 12.692 1.00 94.75 163 THR A O 1
ATOM 1253 N N . GLU A 1 164 ? -13.586 -8.031 12.112 1.00 92.88 164 GLU A N 1
ATOM 1254 C CA . GLU A 1 164 ? -14.111 -6.779 12.670 1.00 92.88 164 GLU A CA 1
ATOM 1255 C C . GLU A 1 164 ? -13.768 -6.613 14.152 1.00 92.88 164 GLU A C 1
ATOM 1257 O O . GLU A 1 164 ? -13.344 -5.539 14.560 1.00 92.88 164 GLU A O 1
ATOM 1262 N N . ARG A 1 165 ? -13.842 -7.701 14.929 1.00 93.50 165 ARG A N 1
ATOM 1263 C CA . ARG A 1 165 ? -13.491 -7.695 16.355 1.00 93.50 165 ARG A CA 1
ATOM 1264 C C . ARG A 1 165 ? -12.032 -7.324 16.586 1.00 93.50 165 ARG A C 1
ATOM 1266 O O . ARG A 1 165 ? -11.738 -6.582 17.511 1.00 93.50 165 ARG A O 1
ATOM 1273 N N . GLU A 1 166 ? -11.123 -7.827 15.753 1.00 94.88 166 GLU A N 1
ATOM 1274 C CA . GLU A 1 166 ? -9.706 -7.467 15.839 1.00 94.88 166 GLU A CA 1
ATOM 1275 C C . GLU A 1 166 ? -9.476 -6.001 15.490 1.00 94.88 166 GLU A C 1
ATOM 1277 O O . GLU A 1 166 ? -8.651 -5.357 16.123 1.00 94.88 166 GLU A O 1
ATOM 1282 N N . ILE A 1 167 ? -10.209 -5.456 14.517 1.00 95.62 167 ILE A N 1
ATOM 1283 C CA . ILE A 1 167 ? -10.140 -4.031 14.166 1.00 95.62 167 ILE A CA 1
ATOM 1284 C C . ILE A 1 167 ? -10.693 -3.166 15.305 1.00 95.62 167 ILE A C 1
ATOM 1286 O O . ILE A 1 167 ? -10.100 -2.134 15.616 1.00 95.62 167 ILE A O 1
ATOM 1290 N N . ASP A 1 168 ? -11.775 -3.604 15.949 1.00 94.31 168 ASP A N 1
ATOM 1291 C CA . ASP A 1 168 ? -12.433 -2.896 17.053 1.00 94.31 168 ASP A CA 1
ATOM 1292 C C . ASP A 1 168 ? -11.561 -2.798 18.315 1.00 94.31 168 ASP A C 1
ATOM 1294 O O . ASP A 1 168 ? -11.744 -1.882 19.114 1.00 94.31 168 ASP A O 1
ATOM 1298 N N . VAL A 1 169 ? -10.562 -3.677 18.477 1.00 93.31 169 VAL A N 1
ATOM 1299 C CA . VAL A 1 169 ? -9.529 -3.520 19.520 1.00 93.31 169 VAL A CA 1
ATOM 1300 C C . VAL A 1 169 ? -8.749 -2.222 19.300 1.00 93.31 169 VAL A C 1
ATOM 1302 O O . VAL A 1 169 ? -8.555 -1.441 20.231 1.00 93.31 169 VAL A O 1
ATOM 1305 N N . TRP A 1 170 ? -8.333 -1.965 18.058 1.00 93.56 170 TRP A N 1
ATOM 1306 C CA . TRP A 1 170 ? -7.458 -0.844 17.708 1.00 93.56 170 TRP A CA 1
ATOM 1307 C C . TRP A 1 170 ? -8.218 0.441 17.379 1.00 93.56 170 TRP A C 1
ATOM 1309 O O . TRP A 1 170 ? -7.616 1.512 17.387 1.00 93.56 170 TRP A O 1
ATOM 1319 N N . PHE A 1 171 ? -9.515 0.364 17.070 1.00 94.81 171 PHE A N 1
ATOM 1320 C CA . PHE A 1 171 ? -10.300 1.501 16.594 1.00 94.81 171 PHE A CA 1
ATOM 1321 C C . PHE A 1 171 ? -11.695 1.559 17.203 1.00 94.81 171 PHE A C 1
ATOM 1323 O O . PHE A 1 171 ? -12.437 0.585 17.195 1.00 94.81 171 PHE A O 1
ATOM 1330 N N . ARG A 1 172 ? -12.130 2.771 17.560 1.00 94.94 172 ARG A N 1
ATOM 1331 C CA . ARG A 1 172 ? -13.562 3.080 17.660 1.00 94.94 172 ARG A CA 1
ATOM 1332 C C . ARG A 1 172 ? -14.052 3.543 16.291 1.00 94.94 172 ARG A C 1
ATOM 1334 O O . ARG A 1 172 ? -13.788 4.681 15.887 1.00 94.94 172 ARG A O 1
ATOM 1341 N N . ARG A 1 173 ? -14.717 2.645 15.561 1.00 94.44 173 ARG A N 1
ATOM 1342 C CA . ARG A 1 173 ? -15.235 2.896 14.205 1.00 94.44 173 ARG A CA 1
ATOM 1343 C C . ARG A 1 173 ? -16.427 3.852 14.209 1.00 94.44 173 ARG A C 1
ATOM 1345 O O . ARG A 1 173 ? -17.228 3.870 15.141 1.00 94.44 173 ARG A O 1
ATOM 1352 N N . CYS A 1 174 ? -16.580 4.618 13.130 1.00 92.00 174 CYS A N 1
ATOM 1353 C CA . CYS A 1 174 ? -17.805 5.377 12.900 1.00 92.00 174 CYS A CA 1
ATOM 1354 C C . CYS A 1 174 ? -18.983 4.432 12.647 1.00 92.00 174 CYS A C 1
ATOM 1356 O O . CYS A 1 174 ? -18.886 3.523 11.817 1.00 92.00 174 CYS A O 1
ATOM 1358 N N . SER A 1 175 ? -20.115 4.688 13.304 1.00 88.81 175 SER A N 1
ATOM 1359 C CA . SER A 1 175 ? -21.354 3.955 13.034 1.00 88.81 175 SER A CA 1
ATOM 1360 C C . SER A 1 175 ? -21.728 4.057 11.551 1.00 88.81 175 SER A C 1
ATOM 1362 O O . SER A 1 175 ? -21.646 5.134 10.959 1.00 88.81 175 SER A O 1
ATOM 1364 N N . GLY A 1 176 ? -22.082 2.927 10.936 1.00 86.50 176 GLY A N 1
ATOM 1365 C CA . GLY A 1 176 ? -22.417 2.842 9.510 1.00 86.50 176 GLY A CA 1
ATOM 1366 C C . GLY A 1 176 ? -21.226 2.896 8.544 1.00 86.50 176 GLY A C 1
ATOM 1367 O O . GLY A 1 176 ? -21.435 2.837 7.334 1.00 86.50 176 GLY A O 1
ATOM 1368 N N . SER A 1 177 ? -19.983 2.986 9.032 1.00 90.50 177 SER A N 1
ATOM 1369 C CA . SER A 1 177 ? -18.798 2.913 8.169 1.00 90.50 177 SER A CA 1
ATOM 1370 C C . SER A 1 177 ? -18.378 1.463 7.902 1.00 90.50 177 SER A C 1
ATOM 1372 O O . SER A 1 177 ? -18.221 0.661 8.822 1.00 90.50 177 SER A O 1
ATOM 1374 N N . SER A 1 178 ? -18.174 1.119 6.628 1.00 91.69 178 SER A N 1
ATOM 1375 C CA . SER A 1 178 ? -17.612 -0.173 6.226 1.00 91.69 178 SER A CA 1
ATOM 1376 C C . SER A 1 178 ? -16.086 -0.122 6.204 1.00 91.69 178 SER A C 1
ATOM 1378 O O . SER A 1 178 ? -15.509 0.866 5.742 1.00 91.69 178 SER A O 1
ATOM 1380 N N . VAL A 1 179 ? -15.427 -1.211 6.597 1.00 95.62 179 VAL A N 1
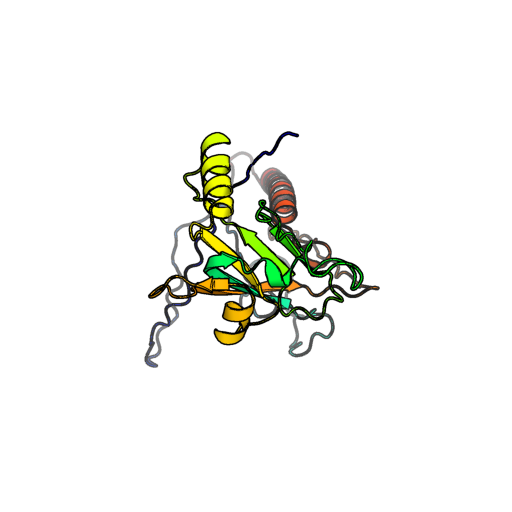ATOM 1381 C CA . VAL A 1 179 ? -13.983 -1.366 6.391 1.00 95.62 179 VAL A CA 1
ATOM 1382 C C . VAL A 1 179 ? -13.733 -1.785 4.946 1.00 95.62 179 VAL A C 1
ATOM 1384 O O . VAL A 1 179 ? -14.204 -2.833 4.508 1.00 95.62 179 VAL A O 1
ATOM 1387 N N . LYS A 1 180 ? -12.969 -0.986 4.196 1.00 95.88 180 LYS A N 1
ATOM 1388 C CA . LYS A 1 180 ? -12.538 -1.383 2.851 1.00 95.88 180 LYS A CA 1
ATOM 1389 C C . LYS A 1 180 ? -11.285 -2.240 2.961 1.00 95.88 180 LYS A C 1
ATOM 1391 O O . LYS A 1 180 ? -10.288 -1.792 3.516 1.00 95.88 180 LYS A O 1
ATOM 1396 N N . VAL A 1 181 ? -11.323 -3.439 2.392 1.00 95.31 181 VAL A N 1
ATOM 1397 C CA . VAL A 1 181 ? -10.201 -4.384 2.404 1.00 95.31 181 VAL A CA 1
ATOM 1398 C C . VAL A 1 181 ? -9.634 -4.513 0.999 1.00 95.31 181 VAL A C 1
ATOM 1400 O O . VAL A 1 181 ? -10.386 -4.606 0.029 1.00 95.31 181 VAL A O 1
ATOM 1403 N N . VAL A 1 182 ? -8.311 -4.496 0.887 1.00 92.81 182 VAL A N 1
ATOM 1404 C CA . VAL A 1 182 ? -7.604 -4.805 -0.352 1.00 92.81 182 VAL A CA 1
ATOM 1405 C C . VAL A 1 182 ? -6.487 -5.790 -0.039 1.00 92.81 182 VAL A C 1
ATOM 1407 O O . VAL A 1 182 ? -5.592 -5.479 0.746 1.00 92.81 182 VAL A O 1
ATOM 1410 N N . ASP A 1 183 ? -6.577 -6.976 -0.628 1.00 87.69 183 ASP A N 1
ATOM 1411 C CA . ASP A 1 183 ? -5.640 -8.080 -0.436 1.00 87.69 183 ASP A CA 1
ATOM 1412 C C . ASP A 1 183 ? -4.611 -8.095 -1.571 1.00 87.69 183 ASP A C 1
ATOM 1414 O O . ASP A 1 183 ? -4.984 -8.091 -2.747 1.00 87.69 183 ASP A O 1
ATOM 1418 N N . TRP A 1 184 ? -3.327 -8.061 -1.215 1.00 79.88 184 TRP A N 1
ATOM 1419 C CA . TRP A 1 184 ? -2.219 -8.007 -2.162 1.00 79.88 184 TRP A CA 1
ATOM 1420 C C . TRP A 1 184 ? -1.157 -9.046 -1.797 1.00 79.88 184 TRP A C 1
ATOM 1422 O O . TRP A 1 184 ? -0.758 -9.168 -0.639 1.00 79.88 184 TRP A O 1
ATOM 1432 N N . TYR A 1 185 ? -0.599 -9.704 -2.810 1.00 70.69 185 TYR A N 1
ATOM 1433 C CA . TYR A 1 185 ? 0.644 -10.475 -2.706 1.00 70.69 185 TYR A CA 1
ATOM 1434 C C . TYR A 1 185 ? 1.801 -9.570 -3.137 1.00 70.69 185 TYR A C 1
ATOM 1436 O O . TYR A 1 185 ? 2.245 -9.608 -4.278 1.0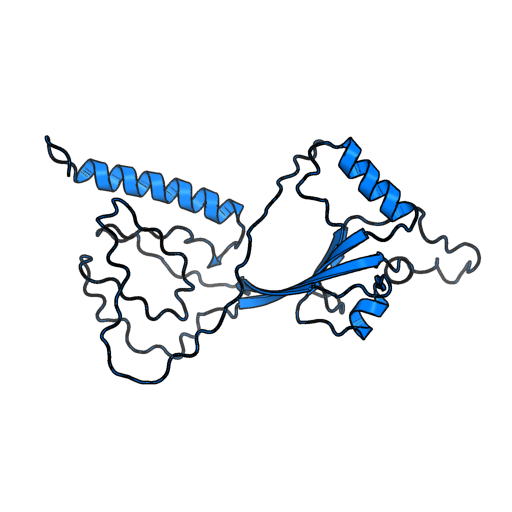0 70.69 185 TYR A O 1
ATOM 1444 N N . ALA A 1 186 ? 2.189 -8.643 -2.257 1.00 64.12 186 ALA A N 1
ATOM 1445 C CA . ALA A 1 186 ? 2.951 -7.456 -2.661 1.00 64.12 186 ALA A CA 1
ATOM 1446 C C . ALA A 1 186 ? 4.477 -7.587 -2.543 1.00 64.12 186 ALA A C 1
ATOM 1448 O O . ALA A 1 186 ? 5.187 -6.800 -3.163 1.00 64.12 186 ALA A O 1
ATOM 1449 N N . TYR A 1 187 ? 4.994 -8.525 -1.741 1.00 69.31 187 TYR A N 1
ATOM 1450 C CA . TYR A 1 187 ? 6.431 -8.598 -1.453 1.00 69.31 187 TYR A CA 1
ATOM 1451 C C . TYR A 1 187 ? 6.919 -10.048 -1.427 1.00 69.31 187 TYR A C 1
ATOM 1453 O O . TYR A 1 187 ? 6.292 -10.858 -0.747 1.00 69.31 187 TYR A O 1
ATOM 1461 N N . PRO A 1 188 ? 8.028 -10.401 -2.093 1.00 68.31 188 PRO A N 1
ATOM 1462 C CA . PRO A 1 188 ? 8.637 -11.716 -1.920 1.00 68.31 188 PRO A CA 1
ATOM 1463 C C . PRO A 1 188 ? 9.153 -11.881 -0.482 1.00 68.31 188 PRO A C 1
ATOM 1465 O O . PRO A 1 188 ? 9.577 -10.920 0.168 1.00 68.31 188 PRO A O 1
ATOM 1468 N N . GLN A 1 189 ? 9.090 -13.101 0.050 1.00 69.44 189 GLN A N 1
ATOM 1469 C CA . GLN A 1 189 ? 9.608 -13.399 1.380 1.00 69.44 189 GLN A CA 1
ATOM 1470 C C . GLN A 1 189 ? 11.111 -13.677 1.325 1.00 69.44 189 GLN A C 1
ATOM 1472 O O . GLN A 1 189 ? 11.533 -14.724 0.854 1.00 69.44 189 GLN A O 1
ATOM 1477 N N . TYR A 1 190 ? 11.922 -12.767 1.858 1.00 69.56 190 TYR A N 1
ATOM 1478 C CA . TYR A 1 190 ? 13.374 -12.942 1.910 1.00 69.56 190 TYR A CA 1
ATOM 1479 C C . TYR A 1 190 ? 13.805 -13.810 3.104 1.00 69.56 190 TYR A C 1
ATOM 1481 O O . TYR A 1 190 ? 13.319 -13.630 4.224 1.00 69.56 190 TYR A O 1
ATOM 1489 N N . SER A 1 191 ? 14.758 -14.718 2.884 1.00 69.25 191 SER A N 1
ATOM 1490 C CA . SER A 1 191 ? 15.410 -15.523 3.926 1.00 69.25 191 SER A CA 1
ATOM 1491 C C . SER A 1 191 ? 16.920 -15.517 3.714 1.00 69.25 191 SER A C 1
ATOM 1493 O O . SER A 1 191 ? 17.380 -15.829 2.619 1.00 69.25 191 SER A O 1
ATOM 1495 N N . ALA A 1 192 ? 17.701 -15.189 4.742 1.00 71.06 192 ALA A N 1
ATOM 1496 C CA . ALA A 1 192 ? 19.157 -15.250 4.653 1.00 71.06 192 ALA A CA 1
ATOM 1497 C C . ALA A 1 192 ? 19.672 -16.672 4.967 1.00 71.06 192 ALA A C 1
ATOM 1499 O O . ALA A 1 192 ? 19.215 -17.255 5.953 1.00 71.06 192 ALA A O 1
ATOM 1500 N N . PRO A 1 193 ? 20.649 -17.209 4.210 1.00 70.00 193 PRO A N 1
ATOM 1501 C CA . PRO A 1 193 ? 21.203 -16.679 2.961 1.00 70.00 193 PRO A CA 1
ATOM 1502 C C . PRO A 1 193 ? 20.268 -16.935 1.767 1.00 70.00 193 PRO A C 1
ATOM 1504 O O . PRO A 1 193 ? 19.751 -18.037 1.598 1.00 70.00 193 PRO A O 1
ATOM 1507 N N . GLN A 1 194 ? 20.084 -15.925 0.914 1.00 67.06 194 GLN A N 1
ATOM 1508 C CA . GLN A 1 194 ? 19.264 -16.037 -0.293 1.00 67.06 194 GLN A CA 1
ATOM 1509 C C . GLN A 1 194 ? 20.156 -16.221 -1.522 1.00 67.06 194 GLN A C 1
ATOM 1511 O O . GLN A 1 194 ? 21.138 -15.498 -1.693 1.00 67.06 194 GLN A O 1
ATOM 1516 N N . SER A 1 195 ? 19.805 -17.171 -2.390 1.00 67.62 195 SER A N 1
ATOM 1517 C CA . SER A 1 195 ? 20.399 -17.292 -3.723 1.00 67.62 195 SER A CA 1
ATOM 1518 C C . SER A 1 195 ? 19.577 -16.466 -4.710 1.00 67.62 195 SER A C 1
ATOM 1520 O O . SER A 1 195 ? 18.363 -16.650 -4.808 1.00 67.62 195 SER A O 1
ATOM 1522 N N . PHE A 1 196 ? 20.229 -15.546 -5.416 1.00 67.81 196 PHE A N 1
ATOM 1523 C CA . PHE A 1 196 ? 19.597 -14.758 -6.470 1.00 67.81 196 PHE A CA 1
ATOM 1524 C C . PHE A 1 196 ? 19.749 -15.478 -7.801 1.00 67.81 196 PHE A C 1
ATOM 1526 O O . PHE A 1 196 ? 20.844 -15.928 -8.148 1.00 67.81 196 PHE A O 1
ATOM 1533 N N . GLN A 1 197 ? 18.654 -15.580 -8.549 1.00 64.31 197 GLN A N 1
ATOM 1534 C CA . GLN A 1 197 ? 18.703 -16.197 -9.866 1.00 64.31 197 GLN A CA 1
ATOM 1535 C C . GLN A 1 197 ? 19.377 -15.232 -10.849 1.00 64.31 197 GLN A C 1
ATOM 1537 O O . GLN A 1 197 ? 19.037 -14.044 -10.871 1.00 64.31 197 GLN A O 1
ATOM 1542 N N . PRO A 1 198 ? 20.326 -15.700 -11.677 1.00 60.38 198 PRO A N 1
ATOM 1543 C CA . PRO A 1 198 ? 20.842 -14.877 -12.753 1.00 60.38 198 PRO A CA 1
ATOM 1544 C C . PRO A 1 198 ? 19.703 -14.585 -13.734 1.00 60.38 198 PRO A C 1
ATOM 1546 O O . PRO A 1 198 ? 18.932 -15.473 -14.095 1.00 60.38 198 PRO A O 1
ATOM 1549 N N . PHE A 1 199 ? 19.607 -13.342 -14.191 1.00 63.03 199 PHE A N 1
ATOM 1550 C CA . PHE A 1 199 ? 18.735 -12.979 -15.301 1.00 63.03 199 PHE A CA 1
ATOM 1551 C C . PHE A 1 199 ? 19.606 -12.688 -16.521 1.00 63.03 199 PHE A C 1
ATOM 1553 O O . PHE A 1 199 ? 20.675 -12.084 -16.416 1.00 63.03 199 PHE A O 1
ATOM 1560 N N . VAL A 1 200 ? 19.160 -13.143 -17.687 1.00 58.19 200 VAL A N 1
ATOM 1561 C CA . VAL A 1 200 ? 19.833 -12.868 -18.956 1.00 58.19 200 VAL A CA 1
ATOM 1562 C C . VAL A 1 200 ? 19.084 -11.727 -19.628 1.00 58.19 200 VAL A C 1
ATOM 1564 O O . VAL A 1 200 ? 17.876 -11.818 -19.836 1.00 58.19 200 VAL A O 1
ATOM 1567 N N . LEU A 1 201 ? 19.791 -10.646 -19.957 1.00 63.94 201 LEU A N 1
ATOM 1568 C CA . LEU A 1 201 ? 19.273 -9.643 -20.883 1.00 63.94 201 LEU A CA 1
ATOM 1569 C C . LEU A 1 201 ? 19.182 -10.307 -22.255 1.00 63.94 201 LEU A C 1
ATOM 1571 O O . LEU A 1 201 ? 20.205 -10.703 -22.822 1.00 63.94 201 LEU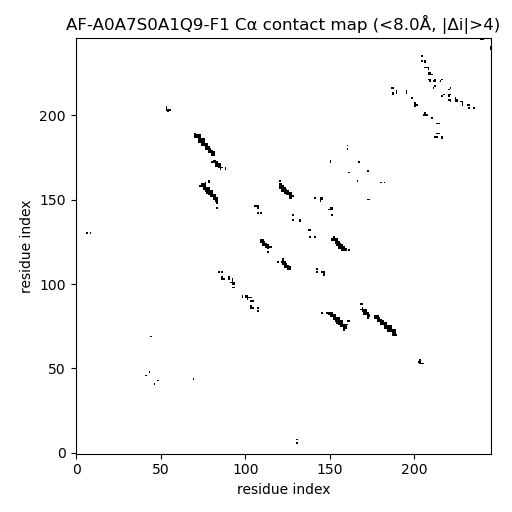 A O 1
ATOM 1575 N N . ASP A 1 202 ? 17.967 -10.491 -22.756 1.00 64.69 202 ASP A N 1
ATOM 1576 C CA . ASP A 1 202 ? 17.780 -11.129 -24.047 1.00 64.69 202 ASP A CA 1
ATOM 1577 C C . ASP A 1 202 ? 18.379 -10.253 -25.163 1.00 64.69 202 ASP A C 1
ATOM 1579 O O . ASP A 1 202 ? 18.239 -9.028 -25.196 1.00 64.69 202 ASP A O 1
ATOM 1583 N N . LYS A 1 203 ? 19.090 -10.896 -26.095 1.00 65.88 203 LYS A N 1
ATOM 1584 C CA . LYS A 1 203 ? 19.713 -10.225 -27.249 1.00 65.88 203 LYS A CA 1
ATOM 1585 C C . LYS A 1 203 ? 18.698 -9.958 -28.367 1.00 65.88 203 LYS A C 1
ATOM 1587 O O . LYS A 1 203 ? 19.005 -9.206 -29.300 1.00 65.88 203 LYS A O 1
ATOM 1592 N N . ALA A 1 204 ? 17.510 -10.552 -28.274 1.00 70.06 204 ALA A N 1
ATOM 1593 C CA . ALA A 1 204 ? 16.433 -10.486 -29.251 1.00 70.06 204 ALA A CA 1
ATOM 1594 C C . ALA A 1 204 ? 15.342 -9.447 -28.922 1.00 70.06 204 ALA A C 1
ATOM 1596 O O . ALA A 1 204 ? 14.289 -9.457 -29.555 1.00 70.06 204 ALA A O 1
ATOM 1597 N N . GLY A 1 205 ? 15.617 -8.499 -28.018 1.00 72.44 205 GLY A N 1
ATOM 1598 C CA . GLY A 1 205 ? 14.749 -7.343 -27.774 1.00 72.44 205 GLY A CA 1
ATOM 1599 C C . GLY A 1 205 ? 13.785 -7.493 -26.595 1.00 72.44 205 GLY A C 1
ATOM 1600 O O . GLY A 1 205 ? 12.918 -6.637 -26.424 1.00 72.44 205 GLY A O 1
ATOM 1601 N N . VAL A 1 206 ? 13.935 -8.528 -25.761 1.00 78.31 206 VAL A N 1
ATOM 1602 C CA . VAL A 1 206 ? 13.209 -8.644 -24.488 1.00 78.31 206 VAL A CA 1
ATOM 1603 C C . VAL A 1 206 ? 14.055 -8.087 -23.337 1.00 78.31 206 VAL A C 1
ATOM 1605 O O . VAL A 1 206 ? 15.163 -8.540 -23.059 1.00 78.31 206 VAL A O 1
ATOM 1608 N N . PHE A 1 207 ? 13.523 -7.099 -22.618 1.00 78.69 207 PHE A N 1
ATOM 1609 C CA . PHE A 1 207 ? 14.232 -6.447 -21.515 1.00 78.69 207 PHE A CA 1
ATOM 1610 C C . PHE A 1 207 ? 13.491 -6.646 -20.198 1.00 78.69 207 PHE A C 1
ATOM 1612 O O . PHE A 1 207 ? 12.290 -6.393 -20.102 1.00 78.69 207 PHE A O 1
ATOM 1619 N N . TYR A 1 208 ? 14.219 -7.075 -19.168 1.00 78.75 208 TYR A N 1
ATOM 1620 C CA . TYR A 1 208 ? 13.662 -7.285 -17.837 1.00 78.75 208 TYR A CA 1
ATOM 1621 C C . TYR A 1 208 ? 13.818 -6.024 -16.983 1.00 78.75 208 TYR A C 1
ATOM 1623 O O . TYR A 1 208 ? 14.934 -5.579 -16.720 1.00 78.75 208 TYR A O 1
ATOM 1631 N N . VAL A 1 209 ? 12.691 -5.442 -16.563 1.00 77.62 209 VAL A N 1
ATOM 1632 C CA . VAL A 1 209 ? 12.658 -4.155 -15.846 1.00 77.62 209 VAL A CA 1
ATOM 1633 C C . VAL A 1 209 ? 13.163 -4.278 -14.415 1.00 77.62 209 VAL A C 1
ATOM 1635 O O . VAL A 1 209 ? 13.921 -3.421 -13.973 1.00 77.62 209 VAL A O 1
ATOM 1638 N N . ASN A 1 210 ? 12.779 -5.329 -13.689 1.00 71.69 210 ASN A N 1
ATOM 1639 C CA . ASN A 1 210 ? 13.052 -5.419 -12.258 1.00 71.69 210 ASN A CA 1
ATOM 1640 C C . ASN A 1 210 ? 13.825 -6.687 -11.882 1.00 71.69 210 ASN A C 1
ATOM 1642 O O . ASN A 1 210 ? 13.341 -7.560 -11.172 1.00 71.69 210 ASN A O 1
ATOM 1646 N N . ALA A 1 211 ? 15.069 -6.781 -12.348 1.00 64.38 211 ALA A N 1
ATOM 1647 C CA . ALA A 1 211 ? 16.006 -7.851 -11.982 1.00 64.38 211 ALA A CA 1
ATOM 1648 C C . ALA A 1 211 ? 16.265 -7.987 -10.473 1.00 64.38 211 ALA A C 1
ATOM 1650 O O . ALA A 1 211 ? 16.626 -9.055 -9.988 1.00 64.38 211 ALA A O 1
ATOM 1651 N N . ILE A 1 212 ? 16.099 -6.890 -9.740 1.00 63.88 212 ILE A N 1
ATOM 1652 C CA . ILE A 1 212 ? 16.438 -6.758 -8.324 1.00 63.88 212 ILE A CA 1
ATOM 1653 C C . ILE A 1 212 ? 15.215 -6.923 -7.411 1.00 63.88 212 ILE A C 1
ATOM 1655 O O . ILE A 1 212 ? 15.339 -6.834 -6.194 1.00 63.88 212 ILE A O 1
ATOM 1659 N N . GLU A 1 213 ? 14.041 -7.236 -7.963 1.00 64.00 213 GLU A N 1
ATOM 1660 C CA . GLU A 1 213 ? 12.814 -7.506 -7.198 1.00 64.00 213 GLU A CA 1
ATOM 1661 C C . GLU A 1 213 ? 13.026 -8.643 -6.176 1.00 64.00 213 GLU A C 1
ATOM 1663 O O . GLU A 1 213 ? 12.517 -8.599 -5.052 1.00 64.00 213 GLU A O 1
ATOM 1668 N N . GLN A 1 214 ? 13.902 -9.598 -6.521 1.00 58.91 214 GLN A N 1
ATOM 1669 C CA . GLN A 1 214 ? 14.356 -10.677 -5.640 1.00 58.91 214 GLN A CA 1
ATOM 1670 C C . GLN A 1 214 ? 15.215 -10.212 -4.453 1.00 58.91 214 GLN A C 1
ATOM 1672 O O . GLN A 1 214 ? 15.388 -10.991 -3.524 1.00 58.91 214 GLN A O 1
ATOM 1677 N N . VAL A 1 215 ? 15.747 -8.987 -4.459 1.00 61.00 215 VAL A N 1
ATOM 1678 C CA . VAL A 1 215 ? 16.599 -8.427 -3.392 1.00 61.00 215 VAL A CA 1
ATOM 1679 C C . VAL A 1 215 ? 15.859 -7.334 -2.620 1.00 61.00 215 VAL A C 1
ATOM 1681 O O . VAL A 1 215 ? 15.903 -7.303 -1.394 1.00 61.00 215 VAL A O 1
ATOM 1684 N N . VAL A 1 216 ? 15.200 -6.414 -3.336 1.00 60.91 216 VAL A N 1
ATOM 1685 C CA . VAL A 1 216 ? 14.514 -5.249 -2.762 1.00 60.91 216 VAL A CA 1
ATOM 1686 C C . VAL A 1 216 ? 13.295 -4.889 -3.617 1.00 60.91 216 VAL A C 1
ATOM 1688 O O . VAL A 1 216 ? 13.408 -4.259 -4.667 1.00 60.91 216 VAL A O 1
ATOM 1691 N N . SER A 1 217 ? 12.105 -5.246 -3.140 1.00 62.66 217 SER A N 1
ATOM 1692 C CA . SER A 1 217 ? 10.832 -4.883 -3.767 1.00 62.66 217 SER A CA 1
ATOM 1693 C C . SER A 1 217 ? 10.370 -3.500 -3.292 1.00 62.66 217 SER A C 1
ATOM 1695 O O . SER A 1 217 ? 9.576 -3.375 -2.358 1.00 62.66 217 SER A O 1
ATOM 1697 N N . SER A 1 218 ? 10.895 -2.448 -3.927 1.00 70.00 218 SER A N 1
ATOM 1698 C CA . SER A 1 218 ? 10.467 -1.053 -3.744 1.00 70.00 218 SER A CA 1
ATOM 1699 C C . SER A 1 218 ? 10.067 -0.436 -5.084 1.00 70.00 218 SER A C 1
ATOM 1701 O O . SER A 1 218 ? 10.706 -0.706 -6.102 1.00 70.00 218 SER A O 1
ATOM 1703 N N . MET A 1 219 ? 9.058 0.442 -5.084 1.00 75.69 219 MET A N 1
ATOM 1704 C CA . MET A 1 219 ? 8.623 1.160 -6.292 1.00 75.69 219 MET A CA 1
ATOM 1705 C C . MET A 1 219 ? 9.739 2.031 -6.882 1.00 75.69 219 MET A C 1
ATOM 1707 O O . MET A 1 219 ? 9.868 2.144 -8.100 1.00 75.69 219 MET A O 1
ATOM 1711 N N . GLU A 1 220 ? 10.605 2.585 -6.029 1.00 76.06 220 GLU A N 1
ATOM 1712 C CA . GLU A 1 220 ? 11.793 3.338 -6.451 1.00 76.06 220 GLU A CA 1
ATOM 1713 C C . GLU A 1 220 ? 12.733 2.470 -7.293 1.00 76.06 220 GLU A C 1
ATOM 1715 O O . GLU A 1 220 ? 13.304 2.922 -8.285 1.00 76.06 220 GLU A O 1
ATOM 1720 N N . MET A 1 221 ? 12.846 1.193 -6.931 1.00 78.50 221 MET A N 1
ATOM 1721 C CA . MET A 1 221 ? 13.703 0.246 -7.623 1.00 78.50 221 MET A CA 1
ATOM 1722 C C . MET A 1 221 ? 13.118 -0.145 -8.985 1.00 78.50 221 MET A C 1
ATOM 1724 O O . MET A 1 221 ? 13.859 -0.224 -9.964 1.00 78.50 221 MET A O 1
ATOM 1728 N N . SER A 1 222 ? 11.789 -0.273 -9.088 1.00 78.81 222 SER A N 1
ATOM 1729 C CA . SER A 1 222 ? 11.099 -0.426 -10.375 1.00 78.81 222 SER A CA 1
ATOM 1730 C C . SER A 1 222 ? 11.333 0.777 -11.296 1.00 78.81 222 SER A C 1
ATOM 1732 O O . SER A 1 222 ? 11.554 0.597 -12.492 1.00 78.81 222 SER A O 1
ATOM 1734 N N . LEU A 1 223 ? 11.340 2.001 -10.754 1.00 82.88 223 LEU A N 1
ATOM 1735 C CA . LEU A 1 223 ? 11.601 3.220 -11.527 1.00 82.88 223 LEU A CA 1
ATOM 1736 C C . LEU A 1 223 ? 13.049 3.281 -12.040 1.00 82.88 223 LEU A C 1
ATOM 1738 O O . LEU A 1 223 ? 13.285 3.595 -13.209 1.00 82.88 223 LEU A O 1
ATOM 1742 N N . ILE A 1 224 ? 14.020 2.946 -11.187 1.00 82.62 224 ILE A N 1
ATOM 1743 C CA . ILE A 1 224 ? 15.435 2.856 -11.575 1.00 82.62 224 ILE A CA 1
ATOM 1744 C C . ILE A 1 224 ? 15.622 1.776 -12.648 1.00 82.62 224 ILE A C 1
ATOM 1746 O O . ILE A 1 224 ? 16.253 2.028 -13.677 1.00 82.62 224 ILE A O 1
ATOM 1750 N N . GLY A 1 225 ? 15.030 0.598 -12.442 1.00 81.69 225 GLY A N 1
ATOM 1751 C CA . GLY A 1 225 ? 15.046 -0.505 -13.398 1.00 81.69 225 GLY A CA 1
ATOM 1752 C C . GLY A 1 225 ? 14.465 -0.111 -14.756 1.00 81.69 225 GLY A C 1
ATOM 1753 O O . GLY A 1 225 ? 15.095 -0.335 -15.791 1.00 81.69 225 GLY A O 1
ATOM 1754 N N . ALA A 1 226 ? 13.326 0.586 -14.760 1.00 84.81 226 ALA A N 1
ATOM 1755 C CA . ALA A 1 226 ? 12.697 1.086 -15.979 1.00 84.81 226 ALA A CA 1
ATOM 1756 C C . ALA A 1 226 ? 13.603 2.067 -16.733 1.00 84.81 226 ALA A C 1
ATOM 1758 O O . ALA A 1 226 ? 13.780 1.934 -17.944 1.00 84.81 226 ALA A O 1
ATOM 1759 N N . ARG A 1 227 ? 14.237 3.016 -16.031 1.00 87.62 227 ARG A N 1
ATOM 1760 C CA . ARG A 1 227 ? 15.186 3.955 -16.648 1.00 87.62 227 ARG A CA 1
ATOM 1761 C C . ARG A 1 227 ? 16.361 3.226 -17.303 1.00 87.62 227 ARG A C 1
ATOM 1763 O O . ARG A 1 227 ? 16.753 3.576 -18.414 1.00 87.62 227 ARG A O 1
ATOM 1770 N N . ASN A 1 228 ? 16.901 2.210 -16.637 1.00 85.88 228 ASN A N 1
ATOM 1771 C CA . ASN A 1 228 ? 18.001 1.417 -17.179 1.00 85.88 228 ASN A CA 1
ATOM 1772 C C . ASN A 1 228 ? 17.568 0.638 -18.426 1.00 85.88 228 ASN A C 1
ATOM 1774 O O . ASN A 1 228 ? 18.280 0.648 -19.428 1.00 85.88 228 ASN A O 1
ATOM 1778 N N . VAL A 1 229 ? 16.378 0.032 -18.404 1.00 86.06 229 VAL A N 1
ATOM 1779 C CA . VAL A 1 229 ? 15.809 -0.645 -19.576 1.00 86.06 229 VAL A CA 1
ATOM 1780 C C . VAL A 1 229 ? 15.614 0.313 -20.747 1.00 86.06 229 VAL A C 1
ATOM 1782 O O .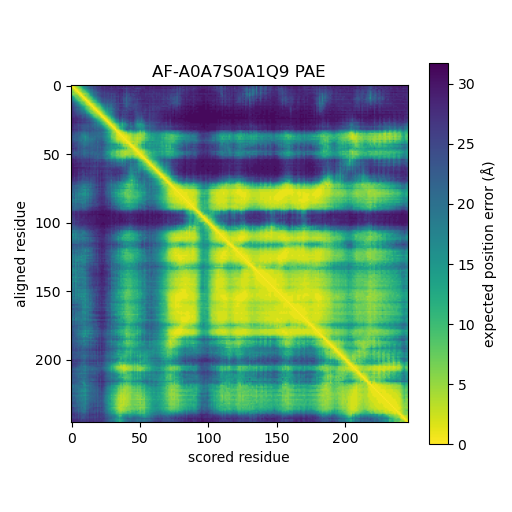 VAL A 1 229 ? 15.939 -0.052 -21.870 1.00 86.06 229 VAL A O 1
ATOM 1785 N N . VAL A 1 230 ? 15.159 1.546 -20.517 1.00 87.69 230 VAL A N 1
ATOM 1786 C CA . VAL A 1 230 ? 15.015 2.542 -21.594 1.00 87.69 230 VAL A CA 1
ATOM 1787 C C . VAL A 1 230 ? 16.353 2.831 -22.280 1.00 87.69 230 VAL A C 1
ATOM 1789 O O . VAL A 1 230 ? 16.393 2.917 -23.508 1.00 87.69 230 VAL A O 1
ATOM 1792 N N . ASN A 1 231 ? 17.453 2.921 -21.527 1.00 87.50 231 ASN A N 1
ATOM 1793 C CA . ASN A 1 231 ? 18.785 3.081 -22.119 1.00 87.50 231 ASN A CA 1
ATOM 1794 C C . ASN A 1 231 ? 19.162 1.861 -22.975 1.00 87.50 231 ASN A C 1
ATOM 1796 O O . ASN A 1 231 ? 19.574 2.022 -24.120 1.00 87.50 231 ASN A O 1
ATOM 1800 N N . LEU A 1 232 ? 18.934 0.645 -22.463 1.00 85.69 232 LEU A N 1
ATOM 1801 C CA . LEU A 1 232 ? 19.212 -0.596 -23.195 1.00 85.69 232 LEU A CA 1
ATOM 1802 C C . LEU A 1 232 ? 18.390 -0.712 -24.485 1.00 85.69 232 LEU A C 1
ATOM 1804 O O . LEU A 1 232 ? 18.928 -1.079 -25.528 1.00 85.69 232 LEU A O 1
ATOM 1808 N N . VAL A 1 233 ? 17.100 -0.369 -24.432 1.00 85.38 233 VAL A N 1
ATOM 1809 C CA . VAL A 1 233 ? 16.218 -0.329 -25.604 1.00 85.38 233 VAL A CA 1
ATOM 1810 C C . VAL A 1 233 ? 16.734 0.694 -26.611 1.00 85.38 233 VAL A C 1
ATOM 1812 O O . VAL A 1 233 ? 16.818 0.387 -27.795 1.00 85.38 233 VAL A O 1
ATOM 1815 N N . THR A 1 234 ? 17.113 1.890 -26.156 1.00 86.19 234 THR A N 1
ATOM 1816 C CA . THR A 1 234 ? 17.622 2.959 -27.029 1.00 86.19 234 THR A CA 1
ATOM 1817 C C . THR A 1 234 ? 18.885 2.520 -27.766 1.00 86.19 234 THR A C 1
ATOM 1819 O O . THR A 1 234 ? 18.961 2.676 -28.986 1.00 86.19 234 THR A O 1
ATOM 1822 N N . ASP A 1 235 ? 19.833 1.903 -27.061 1.00 84.44 235 ASP A N 1
ATOM 1823 C CA . ASP A 1 235 ? 21.060 1.373 -27.659 1.00 84.44 235 ASP A CA 1
ATOM 1824 C C . ASP A 1 235 ? 20.765 0.219 -28.629 1.00 84.44 235 ASP A C 1
ATOM 1826 O O . ASP A 1 235 ? 21.283 0.190 -29.749 1.00 84.44 235 ASP A O 1
ATOM 1830 N N . TRP A 1 236 ? 19.890 -0.716 -28.242 1.00 83.19 236 TRP A N 1
ATOM 1831 C CA . TRP A 1 236 ? 19.498 -1.864 -29.067 1.00 83.19 236 TRP A CA 1
ATOM 1832 C C . TRP A 1 236 ? 18.819 -1.437 -30.373 1.00 83.19 236 TRP A C 1
ATOM 1834 O O . TRP A 1 236 ? 19.114 -1.995 -31.436 1.00 83.19 236 TRP A O 1
ATOM 1844 N N . VAL A 1 237 ? 17.947 -0.427 -30.289 1.00 83.38 237 VAL A N 1
ATOM 1845 C CA . VAL A 1 237 ? 17.285 0.239 -31.416 1.00 83.38 237 VAL A CA 1
ATOM 1846 C C . VAL A 1 237 ? 18.327 0.945 -32.282 1.00 83.38 237 VAL A C 1
ATOM 1848 O O . VAL A 1 237 ? 18.323 0.772 -33.499 1.00 83.38 237 VAL A O 1
ATOM 1851 N N . GLY A 1 238 ? 19.241 1.708 -31.677 1.00 82.69 238 GLY A N 1
ATOM 1852 C CA . GLY A 1 238 ? 20.293 2.445 -32.381 1.00 82.69 238 GLY A CA 1
ATOM 1853 C C . GLY A 1 238 ? 21.206 1.546 -33.216 1.00 82.69 238 GLY A C 1
ATOM 1854 O O . GLY A 1 238 ? 21.496 1.871 -34.362 1.00 82.69 238 GLY A O 1
ATOM 1855 N N . GLN A 1 239 ? 21.584 0.378 -32.690 1.00 81.25 239 GLN A N 1
ATOM 1856 C CA . GLN A 1 239 ? 22.408 -0.607 -33.404 1.00 81.25 239 GLN A CA 1
ATOM 1857 C C . GLN A 1 239 ? 21.703 -1.247 -34.612 1.00 81.25 239 GLN A C 1
ATOM 1859 O O . GLN A 1 239 ? 22.370 -1.779 -35.496 1.00 81.25 239 GLN A O 1
ATOM 1864 N N . ARG A 1 240 ? 20.365 -1.238 -34.639 1.00 76.81 240 ARG A N 1
ATOM 1865 C CA . ARG A 1 240 ? 19.543 -1.913 -35.659 1.00 76.81 240 ARG A CA 1
ATOM 1866 C C . ARG A 1 240 ? 18.851 -0.953 -36.619 1.00 76.81 240 ARG A C 1
ATOM 1868 O O . ARG A 1 240 ? 18.261 -1.400 -37.598 1.00 76.81 240 ARG A O 1
ATOM 1875 N N . ARG A 1 241 ? 18.938 0.357 -36.377 1.00 75.06 241 ARG A N 1
ATOM 1876 C CA . ARG A 1 241 ? 18.455 1.368 -37.317 1.00 75.06 241 ARG A CA 1
ATOM 1877 C C . ARG A 1 241 ? 19.347 1.394 -38.553 1.00 75.06 241 ARG A C 1
ATOM 1879 O O . ARG A 1 241 ? 20.527 1.725 -38.474 1.00 75.06 241 ARG A O 1
ATOM 1886 N N . GLY A 1 242 ? 18.759 1.090 -39.708 1.00 67.06 242 GLY A N 1
ATOM 1887 C CA . GLY A 1 242 ? 19.381 1.360 -40.999 1.00 67.06 242 GLY A CA 1
ATOM 1888 C C . GLY A 1 242 ? 19.344 2.858 -41.349 1.00 67.06 242 GLY A C 1
ATOM 1889 O O . GLY A 1 242 ? 18.681 3.644 -40.667 1.00 67.06 242 GLY A O 1
ATOM 1890 N N . PRO A 1 243 ? 19.980 3.278 -42.460 1.00 58.97 243 PRO A N 1
ATOM 1891 C CA . PRO A 1 243 ? 20.023 4.679 -42.903 1.00 58.97 243 PRO A CA 1
ATOM 1892 C C . PRO A 1 243 ? 18.652 5.303 -43.231 1.00 58.97 243 PRO A C 1
ATOM 1894 O O . PRO A 1 243 ? 18.580 6.499 -43.500 1.00 58.97 243 PRO A O 1
ATOM 1897 N N . ARG A 1 244 ? 17.562 4.522 -43.216 1.00 54.53 244 ARG A N 1
ATOM 1898 C CA . ARG A 1 244 ? 16.181 4.986 -43.434 1.00 54.53 244 ARG A CA 1
ATOM 1899 C C . ARG A 1 244 ? 15.257 4.805 -42.218 1.00 54.53 244 ARG A C 1
ATOM 1901 O O . ARG A 1 244 ? 14.074 5.093 -42.339 1.00 54.53 244 ARG A O 1
ATOM 1908 N N . GLY A 1 245 ? 15.772 4.374 -41.063 1.00 61.59 245 GLY A N 1
ATOM 1909 C CA . GLY A 1 245 ? 14.953 3.989 -39.904 1.00 61.59 245 GLY A CA 1
ATOM 1910 C C . GLY A 1 245 ? 14.672 2.483 -39.841 1.00 61.59 245 GLY A C 1
ATOM 1911 O O . GLY A 1 245 ? 15.424 1.708 -40.435 1.00 61.59 245 GLY A O 1
ATOM 1912 N N . PHE A 1 246 ? 13.653 2.097 -39.059 1.00 52.97 246 PHE A N 1
ATOM 1913 C CA . PHE A 1 246 ? 13.121 0.726 -39.008 1.00 52.97 246 PHE A CA 1
ATOM 1914 C C . PHE A 1 246 ? 12.215 0.454 -40.205 1.00 52.97 246 PHE A C 1
ATOM 1916 O O . PHE A 1 246 ? 11.450 1.379 -40.560 1.00 52.97 246 PHE A O 1
#

Radius of gyration: 24.73 Å; Cα contacts (8 Å, |Δi|>4): 251; chains: 1; bounding box: 45×52×85 Å

Secondary structure (DSSP, 8-state):
-----------------------------------S-------GGG------SSSS--TT----S--TT-PPEEEEEEEEEEEEE-GGGTSPPS-TT-TT-----SSPPSEEE--TT--SSEEEEEEPPPTT--SHHHHHHHHHHHHTT--EEEEEEESSPPPHHHHHHHEEEPTTPPPEEEEEEEEE---SSPPPPP----TTS---S-TTTTT---HHHHHHHHHHHHHHHHHHHHHH-BTTB-